Protein AF-A0A1I6TZQ0-F1 (afdb_monomer)

Sequence (196 aa):
MTVLNKDSQENQSTKRTTSQTVLLSIIAIFIILGGYIMLRLLDVDKADGRERALRELLTIQFSTAEEALIQALESPDSHIMINDNGNIDLTNDTPLNQYLDGHYRMLLTDSYYDEYIVRYLLSYPVFAYYNDIDLNISNITIEKQEAEGDYHFTVHVDDGDDQQGKVTGRAHVTGDGQISFLDIFEDDTLFLNGLY

Nearest PDB structures (foldseek):
  4j8t-assembly5_C-3  TM=7.078E-01  e=6.104E-01  Pseudomonas aeruginosa PAO1
  5ier-assembly4_D  TM=5.787E-01  e=1.985E-01  synthetic construct
  8vfq-assembly1_A  TM=5.265E-01  e=3.186E-01  synthetic construct
  6sn9-assembly1_E  TM=5.147E-01  e=3.389E+00  Escherichia coli
  7nri-assembly1_E  TM=5.783E-01  e=6.890E+00  Escherichia coli K-12

Solvent-accessible surface area (backbone atoms only — not comparable to full-atom values): 11247 Å² total; per-residue (Å²): 139,81,88,81,88,85,83,88,75,89,80,67,75,75,66,60,58,61,56,54,55,52,54,53,52,53,53,52,50,49,51,52,54,55,50,50,53,57,57,59,66,74,76,45,63,67,72,61,34,26,54,46,35,52,51,52,53,52,49,61,51,49,21,41,49,54,67,68,59,52,54,15,59,69,35,91,69,33,68,86,38,65,42,101,86,73,44,80,47,72,83,56,97,25,60,34,36,53,50,46,49,76,71,41,51,79,41,27,30,84,92,28,40,65,61,47,49,75,71,47,56,74,37,55,11,45,46,23,46,79,66,77,34,52,34,34,68,79,45,78,50,76,44,81,48,94,52,90,44,32,30,39,39,40,39,31,33,31,44,81,78,85,49,70,28,44,40,30,33,38,35,33,26,46,94,84,27,21,34,61,45,76,48,79,81,45,73,55,43,68,92,72,60,88,81,124

Mean predicted aligned error: 12.54 Å

Structure (mmCIF, N/CA/C/O backbone):
data_AF-A0A1I6TZQ0-F1
#
_entry.id   AF-A0A1I6TZQ0-F1
#
loop_
_atom_site.group_PDB
_atom_site.id
_atom_site.type_symbol
_atom_site.label_at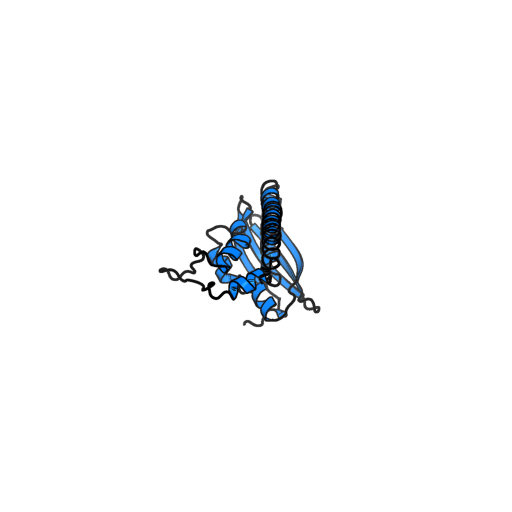om_id
_atom_site.label_alt_id
_atom_site.label_comp_id
_atom_site.label_asym_id
_atom_site.label_entity_id
_atom_site.label_seq_id
_atom_site.pdbx_PDB_ins_code
_atom_site.Cartn_x
_atom_site.Cartn_y
_atom_site.Cartn_z
_atom_site.occupancy
_atom_site.B_iso_or_equiv
_atom_site.auth_seq_id
_atom_site.auth_comp_id
_atom_site.auth_asym_id
_atom_site.auth_atom_id
_atom_site.pdbx_PDB_model_num
ATOM 1 N N . MET A 1 1 ? 13.454 -10.551 -75.493 1.00 44.25 1 MET A N 1
ATOM 2 C CA . MET A 1 1 ? 14.116 -10.010 -74.284 1.00 44.25 1 MET A CA 1
ATOM 3 C C . MET A 1 1 ? 13.529 -8.625 -74.088 1.00 44.25 1 MET A C 1
ATOM 5 O O . MET A 1 1 ? 13.620 -7.844 -75.017 1.00 44.25 1 MET A O 1
ATOM 9 N N . THR A 1 2 ? 12.736 -8.327 -73.062 1.00 40.09 2 THR A N 1
ATOM 10 C CA . THR A 1 2 ? 12.955 -8.570 -71.628 1.00 40.09 2 THR A CA 1
ATOM 11 C C . THR A 1 2 ? 11.592 -8.552 -70.921 1.00 40.09 2 THR A C 1
ATOM 13 O O . THR A 1 2 ? 10.787 -7.669 -71.200 1.00 40.09 2 THR A O 1
ATOM 16 N N . VAL A 1 3 ? 11.315 -9.514 -70.035 1.00 42.34 3 VAL A N 1
ATOM 17 C CA . VAL A 1 3 ? 10.129 -9.503 -69.158 1.00 42.34 3 VAL A CA 1
ATOM 18 C C . VAL A 1 3 ? 10.545 -8.844 -67.842 1.00 42.34 3 VAL A C 1
ATOM 20 O O . VAL A 1 3 ? 11.474 -9.324 -67.195 1.00 42.34 3 VAL A O 1
ATOM 23 N N . LEU A 1 4 ? 9.906 -7.726 -67.481 1.00 44.16 4 LEU A N 1
ATOM 24 C CA . LEU A 1 4 ? 10.118 -7.041 -66.204 1.00 44.16 4 LEU A CA 1
ATOM 25 C C . LEU A 1 4 ? 9.177 -7.626 -65.141 1.00 44.16 4 LEU A C 1
ATOM 27 O O . LEU A 1 4 ? 7.965 -7.693 -65.334 1.00 44.16 4 LEU A O 1
ATOM 31 N N . ASN A 1 5 ? 9.785 -8.040 -64.034 1.00 48.03 5 ASN A N 1
ATOM 32 C CA . ASN A 1 5 ? 9.191 -8.612 -62.831 1.00 48.03 5 ASN A CA 1
ATOM 33 C C . ASN A 1 5 ? 8.292 -7.587 -62.102 1.00 48.03 5 ASN A C 1
ATOM 35 O O . ASN A 1 5 ? 8.755 -6.486 -61.800 1.00 48.03 5 ASN A O 1
ATOM 39 N N . LYS A 1 6 ? 7.025 -7.939 -61.827 1.00 48.41 6 LYS A N 1
ATOM 40 C CA . LYS A 1 6 ? 5.999 -7.053 -61.238 1.00 48.41 6 LYS A CA 1
ATOM 41 C C . LYS A 1 6 ? 5.402 -7.587 -59.925 1.00 48.41 6 LYS A C 1
ATOM 43 O O . LYS A 1 6 ? 4.324 -7.151 -59.552 1.00 48.41 6 LYS A O 1
ATOM 48 N N . ASP A 1 7 ? 6.103 -8.457 -59.197 1.00 49.94 7 ASP A N 1
ATOM 49 C CA . ASP A 1 7 ? 5.513 -9.124 -58.017 1.00 49.94 7 ASP A CA 1
ATOM 50 C C . ASP A 1 7 ? 6.102 -8.696 -56.660 1.00 49.94 7 ASP A C 1
ATOM 52 O O . ASP A 1 7 ? 5.864 -9.339 -55.644 1.00 49.94 7 ASP A O 1
ATOM 56 N N . SER A 1 8 ? 6.850 -7.588 -56.584 1.00 49.16 8 SER A N 1
ATOM 57 C CA . SER A 1 8 ? 7.568 -7.218 -55.346 1.00 49.16 8 SER A CA 1
ATOM 58 C C . SER A 1 8 ? 7.106 -5.921 -54.662 1.00 49.16 8 SER A C 1
ATOM 60 O O . SER A 1 8 ? 7.890 -5.309 -53.937 1.00 49.16 8 SER A O 1
ATOM 62 N N . GLN A 1 9 ? 5.861 -5.476 -54.873 1.00 47.38 9 GLN A N 1
ATOM 63 C CA . GLN A 1 9 ? 5.323 -4.249 -54.246 1.00 47.38 9 GLN A CA 1
ATOM 64 C C . GLN A 1 9 ? 4.004 -4.450 -53.467 1.00 47.38 9 GLN A C 1
ATOM 66 O O . GLN A 1 9 ? 3.578 -3.541 -52.761 1.00 47.38 9 GLN A O 1
ATOM 71 N N . GLU A 1 10 ? 3.380 -5.632 -53.499 1.00 43.03 10 GLU A N 1
ATOM 72 C CA . GLU A 1 10 ? 2.031 -5.847 -52.936 1.00 43.03 10 GLU A CA 1
ATOM 73 C C . GLU A 1 10 ? 2.015 -6.518 -51.546 1.00 43.03 10 GLU A C 1
ATOM 75 O O . GLU A 1 10 ? 1.055 -7.184 -51.182 1.00 43.03 10 GLU A O 1
ATOM 80 N N . ASN A 1 11 ? 3.076 -6.380 -50.738 1.00 46.56 11 ASN A N 1
ATOM 81 C CA . ASN A 1 11 ? 3.118 -7.026 -49.409 1.00 46.56 11 ASN A CA 1
ATOM 82 C C . ASN A 1 11 ? 3.613 -6.130 -48.255 1.00 46.56 11 ASN A C 1
ATOM 84 O O . ASN A 1 11 ? 3.859 -6.608 -47.151 1.00 46.56 11 ASN A O 1
ATOM 88 N N . GLN A 1 12 ? 3.758 -4.816 -48.480 1.00 43.81 12 GLN A N 1
ATOM 89 C CA . GLN A 1 12 ? 4.167 -3.864 -47.429 1.00 43.81 12 GLN A CA 1
ATOM 90 C C . GLN A 1 12 ? 3.050 -2.924 -46.942 1.00 43.81 12 GLN A C 1
ATOM 92 O O . GLN A 1 12 ? 3.184 -2.348 -45.863 1.00 43.81 12 GLN A O 1
ATOM 97 N N . SER A 1 13 ? 1.927 -2.792 -47.660 1.00 47.91 13 SER A N 1
ATOM 98 C CA . SER A 1 13 ? 0.846 -1.864 -47.267 1.00 47.91 13 SER A CA 1
ATOM 99 C C . SER A 1 13 ? -0.089 -2.419 -46.188 1.00 47.91 13 SER A C 1
ATOM 101 O O . SER A 1 13 ? -0.727 -1.646 -45.478 1.00 47.91 13 SER A O 1
ATOM 103 N N . THR A 1 14 ? -0.176 -3.739 -46.031 1.00 43.72 14 THR A N 1
ATOM 104 C CA . THR A 1 14 ? -1.204 -4.376 -45.188 1.00 43.72 14 THR A CA 1
ATOM 105 C C . THR A 1 14 ? -0.774 -4.554 -43.729 1.00 43.72 14 THR A C 1
ATOM 107 O O . THR A 1 14 ? -1.604 -4.835 -42.875 1.00 43.72 14 THR A O 1
ATOM 110 N N . LYS A 1 15 ? 0.517 -4.372 -43.409 1.00 44.50 15 LYS A N 1
ATOM 111 C CA . LYS A 1 15 ? 1.039 -4.501 -42.033 1.00 44.50 15 LYS A CA 1
ATOM 112 C C . LYS A 1 15 ? 0.927 -3.223 -41.192 1.00 44.50 15 LYS A C 1
ATOM 114 O O . LYS A 1 15 ? 0.938 -3.313 -39.969 1.00 44.50 15 LYS A O 1
ATOM 119 N N . ARG A 1 16 ? 0.839 -2.038 -41.812 1.00 44.62 16 ARG A N 1
ATOM 120 C CA . ARG A 1 16 ? 0.855 -0.748 -41.088 1.00 44.62 16 ARG A CA 1
ATOM 121 C C . ARG A 1 16 ? -0.508 -0.327 -40.536 1.00 44.62 16 ARG A C 1
ATOM 123 O O . ARG A 1 16 ? -0.555 0.300 -39.485 1.00 44.62 16 ARG A O 1
ATOM 130 N N . THR A 1 17 ? -1.601 -0.687 -41.201 1.00 48.81 17 THR A N 1
ATOM 131 C CA . THR A 1 17 ? -2.957 -0.269 -40.812 1.00 48.81 17 THR A CA 1
ATOM 132 C C . THR A 1 17 ? -3.484 -1.038 -39.604 1.00 48.81 17 THR A C 1
ATOM 134 O O . THR A 1 17 ? -4.044 -0.431 -38.698 1.00 48.81 17 THR A O 1
ATOM 137 N N . THR A 1 18 ? -3.229 -2.346 -39.528 1.00 46.22 18 THR A N 1
ATOM 138 C CA . THR A 1 18 ? -3.706 -3.202 -38.429 1.00 46.22 18 THR A CA 1
ATOM 139 C C . THR A 1 18 ? -3.020 -2.885 -37.097 1.00 46.22 18 THR A C 1
ATOM 141 O O . THR A 1 18 ? -3.647 -2.949 -36.045 1.00 46.22 18 THR A O 1
ATOM 144 N N . SER A 1 19 ? -1.743 -2.486 -37.130 1.00 52.84 19 SER A N 1
ATOM 145 C CA . SER A 1 19 ? -0.984 -2.108 -35.929 1.00 52.84 19 SER A CA 1
ATOM 146 C C . SER A 1 19 ? -1.466 -0.785 -35.320 1.00 52.84 19 SER A C 1
ATOM 148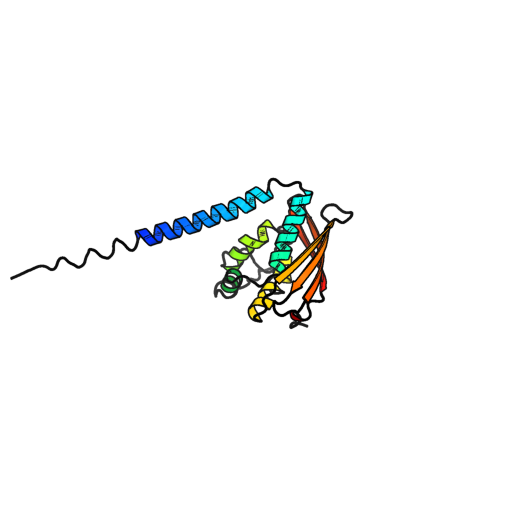 O O . SER A 1 19 ? -1.551 -0.676 -34.099 1.00 52.84 19 SER A O 1
ATOM 150 N N . GLN A 1 20 ? -1.846 0.195 -36.148 1.00 50.31 20 GLN A N 1
ATOM 151 C CA . GLN A 1 20 ? -2.349 1.486 -35.665 1.00 50.31 20 GLN A CA 1
ATOM 152 C C . GLN A 1 20 ? -3.759 1.385 -35.075 1.00 50.31 20 GLN A C 1
ATOM 154 O O . GLN A 1 20 ? -4.045 2.030 -34.068 1.00 50.31 20 GLN A O 1
ATOM 159 N N . THR A 1 21 ? -4.629 0.549 -35.649 1.00 52.59 21 THR A N 1
ATOM 160 C CA . THR A 1 21 ? -5.973 0.325 -35.098 1.00 52.59 21 THR A CA 1
ATOM 161 C C . THR A 1 21 ? -5.940 -0.399 -33.754 1.00 52.59 21 THR A C 1
ATOM 163 O O . THR A 1 21 ? -6.729 -0.051 -32.884 1.00 52.59 21 THR A O 1
ATOM 166 N N . VAL A 1 22 ? -5.005 -1.339 -33.551 1.00 56.66 22 VAL A N 1
ATOM 167 C CA . VAL A 1 22 ? -4.847 -2.053 -32.268 1.00 56.66 22 VAL A CA 1
ATOM 168 C C . VAL A 1 22 ? -4.323 -1.120 -31.167 1.00 56.66 22 VAL A C 1
ATOM 170 O O . VAL A 1 22 ? -4.853 -1.132 -30.056 1.00 56.66 22 VAL A O 1
ATOM 173 N N . LEU A 1 23 ? -3.353 -0.250 -31.478 1.00 52.62 23 LEU A N 1
ATOM 174 C CA . LEU A 1 23 ? -2.815 0.723 -30.517 1.00 52.62 23 LEU A CA 1
ATOM 175 C C . LEU A 1 23 ? -3.884 1.732 -30.051 1.00 52.62 23 LEU A C 1
ATOM 177 O O . LEU A 1 23 ? -3.996 2.011 -28.860 1.00 52.62 23 LEU A O 1
ATOM 181 N N . LEU A 1 24 ? -4.718 2.229 -30.973 1.00 54.53 24 LEU A N 1
ATOM 182 C CA . LEU A 1 24 ? -5.810 3.155 -30.647 1.00 54.53 24 LEU A CA 1
ATOM 183 C C . LEU A 1 24 ? -6.905 2.501 -29.793 1.00 54.53 24 LEU A C 1
ATOM 185 O O . LEU A 1 24 ? -7.449 3.151 -28.902 1.00 54.53 24 LEU A O 1
ATOM 189 N N . SER A 1 25 ? -7.209 1.218 -30.018 1.00 59.38 25 SER A N 1
ATOM 190 C CA . SER A 1 25 ? -8.171 0.491 -29.182 1.00 59.38 25 SER A CA 1
ATOM 191 C C . SER A 1 25 ? -7.669 0.251 -27.756 1.00 59.38 25 SER A C 1
ATOM 193 O O . SER A 1 25 ? -8.468 0.334 -26.830 1.00 59.38 25 SER A O 1
ATOM 195 N N . ILE A 1 26 ? -6.366 0.024 -27.555 1.00 60.97 26 ILE A N 1
ATOM 196 C CA . ILE A 1 26 ? -5.786 -0.152 -26.213 1.00 60.97 26 ILE A CA 1
ATOM 197 C C . ILE A 1 26 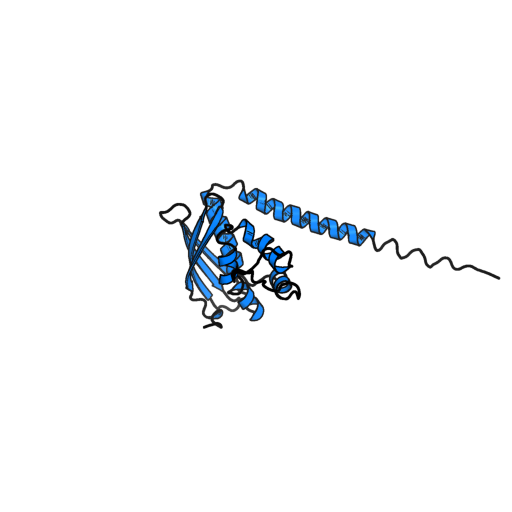? -5.887 1.158 -25.416 1.00 60.97 26 ILE A C 1
ATOM 199 O O . ILE A 1 26 ? -6.377 1.155 -24.291 1.00 60.97 26 ILE A O 1
ATOM 203 N N . ILE A 1 27 ? -5.538 2.297 -26.026 1.00 60.19 27 ILE A N 1
ATOM 204 C CA . ILE A 1 27 ? -5.646 3.622 -25.388 1.00 60.19 27 ILE A CA 1
ATOM 205 C C . ILE A 1 27 ? -7.106 3.951 -25.033 1.00 60.19 27 ILE A C 1
ATOM 207 O O . ILE A 1 27 ? -7.382 4.457 -23.948 1.00 60.19 27 ILE A O 1
ATOM 211 N N . ALA A 1 28 ? -8.061 3.626 -25.911 1.00 58.06 28 ALA A N 1
ATOM 212 C CA . ALA A 1 28 ? -9.482 3.838 -25.634 1.00 58.06 28 ALA A CA 1
ATOM 213 C C . ALA A 1 28 ? -9.985 2.996 -24.446 1.00 58.06 28 ALA A C 1
ATOM 215 O O . ALA A 1 28 ? -10.803 3.479 -23.667 1.00 58.06 28 ALA A O 1
ATOM 216 N N . ILE A 1 29 ? -9.474 1.773 -24.267 1.00 60.38 29 ILE A N 1
ATOM 217 C CA . ILE A 1 29 ? -9.805 0.920 -23.115 1.00 60.38 29 ILE A CA 1
ATOM 218 C C . ILE A 1 29 ? -9.247 1.520 -21.818 1.00 60.38 29 ILE A C 1
ATOM 220 O O . ILE A 1 29 ? -9.981 1.584 -20.834 1.00 60.38 29 ILE A O 1
ATOM 224 N N . PHE A 1 30 ? -8.016 2.044 -21.825 1.00 59.44 30 PHE A N 1
ATOM 225 C CA . PHE A 1 30 ? -7.435 2.729 -20.663 1.00 59.44 30 PHE A CA 1
ATOM 226 C C . PHE A 1 30 ? -8.184 4.015 -20.288 1.00 59.44 30 PHE A C 1
ATOM 228 O O . PHE A 1 30 ? -8.400 4.267 -19.107 1.00 59.44 30 PHE A O 1
ATOM 235 N N . ILE A 1 31 ? -8.655 4.798 -21.265 1.00 56.84 31 ILE A N 1
ATOM 236 C CA . ILE A 1 31 ? -9.465 6.001 -20.997 1.00 56.84 31 ILE A CA 1
ATOM 237 C C . ILE A 1 31 ? -10.836 5.626 -20.415 1.00 56.84 31 ILE A C 1
ATOM 239 O O . ILE A 1 31 ? -11.340 6.322 -19.536 1.00 56.84 31 ILE A O 1
ATOM 243 N N . ILE A 1 32 ? -11.442 4.525 -20.869 1.00 54.22 32 ILE A N 1
ATOM 244 C CA . ILE A 1 32 ? -12.732 4.062 -20.343 1.00 54.22 32 ILE A CA 1
ATOM 245 C C . ILE A 1 32 ? -12.569 3.474 -18.931 1.00 54.22 32 ILE A C 1
ATOM 247 O O . ILE A 1 32 ? -13.390 3.785 -18.072 1.00 54.22 32 ILE A O 1
ATOM 251 N N . LEU A 1 33 ? -11.515 2.694 -18.653 1.00 50.97 33 LEU A N 1
ATOM 252 C CA . LEU A 1 33 ? -11.241 2.164 -17.307 1.00 50.97 33 LEU A CA 1
ATOM 253 C C . LEU A 1 33 ? -10.822 3.270 -16.325 1.00 50.97 33 LEU A C 1
ATOM 255 O O . LEU A 1 33 ? -11.424 3.394 -15.261 1.00 50.97 33 LEU A O 1
ATOM 259 N N . GLY A 1 34 ? -9.859 4.117 -16.697 1.00 57.19 34 GLY A N 1
ATOM 260 C CA . GLY A 1 34 ? -9.397 5.227 -15.858 1.00 57.19 34 GLY A CA 1
ATOM 261 C C . GLY A 1 34 ? -10.477 6.290 -15.640 1.00 57.19 34 GLY A C 1
ATOM 262 O O . GLY A 1 34 ? -10.672 6.774 -14.527 1.00 57.19 34 GLY A O 1
ATOM 263 N N . GLY A 1 35 ? -11.266 6.594 -16.676 1.00 50.69 35 GLY A N 1
ATOM 264 C CA . GLY A 1 35 ? -12.405 7.507 -16.572 1.00 50.69 35 GLY A CA 1
ATOM 265 C C . GLY A 1 35 ? -13.537 6.963 -15.699 1.00 50.69 35 GLY A C 1
ATOM 266 O O . GLY A 1 35 ? -14.199 7.732 -15.002 1.00 50.69 35 GLY A O 1
ATOM 267 N N . TYR A 1 36 ? -13.745 5.643 -15.684 1.00 54.69 36 TYR A N 1
ATOM 268 C CA . TYR A 1 36 ? -14.730 5.000 -14.813 1.00 54.69 36 TYR A CA 1
ATOM 269 C C . TYR A 1 36 ? -14.349 5.086 -13.331 1.00 54.69 36 TYR A C 1
ATOM 271 O O . TYR A 1 36 ? -15.214 5.342 -12.490 1.00 54.69 36 TYR A O 1
ATOM 279 N N . ILE A 1 37 ? -13.061 4.925 -13.021 1.00 60.28 37 ILE A N 1
ATOM 280 C CA . ILE A 1 37 ? -12.521 5.087 -11.666 1.00 60.28 37 ILE A CA 1
ATOM 281 C C . ILE A 1 37 ? -12.688 6.545 -11.209 1.00 60.28 37 ILE A C 1
ATOM 283 O O . ILE A 1 37 ? -13.256 6.797 -10.146 1.00 60.28 37 ILE A O 1
ATOM 287 N N . MET A 1 38 ? -12.331 7.512 -12.062 1.00 55.12 38 MET A N 1
ATOM 288 C CA . MET A 1 38 ? -12.432 8.943 -11.747 1.00 55.12 38 MET A CA 1
ATOM 289 C C . MET A 1 38 ? -13.884 9.418 -11.537 1.00 55.12 38 MET A C 1
ATOM 291 O O . MET A 1 38 ? -14.157 10.196 -10.626 1.00 55.12 38 MET A O 1
ATOM 295 N N . LEU A 1 39 ? -14.844 8.914 -12.325 1.00 52.22 39 LEU A N 1
ATOM 296 C CA . LEU A 1 39 ? -16.272 9.232 -12.162 1.00 52.22 39 LEU A CA 1
ATOM 297 C C . LEU A 1 39 ? -16.895 8.597 -10.909 1.00 52.22 39 LEU A C 1
ATOM 299 O O . LEU A 1 39 ? -17.778 9.204 -10.308 1.00 52.22 39 LEU A O 1
ATOM 303 N N . ARG A 1 40 ? -16.440 7.412 -10.479 1.00 55.12 40 ARG A N 1
ATOM 304 C CA . ARG A 1 40 ? -16.907 6.791 -9.226 1.00 55.12 40 ARG A CA 1
ATOM 305 C C . ARG A 1 40 ? -16.308 7.427 -7.970 1.00 55.12 40 ARG A C 1
ATOM 307 O O . ARG A 1 40 ? -16.920 7.319 -6.913 1.00 55.12 40 ARG A O 1
ATOM 314 N N . LEU A 1 41 ? -15.149 8.075 -8.059 1.00 53.28 41 LEU A N 1
ATOM 315 C CA . LEU A 1 41 ? -14.555 8.827 -6.946 1.00 53.28 41 LEU A CA 1
ATOM 316 C C . LEU A 1 41 ? -15.310 10.132 -6.643 1.00 53.28 41 LEU A C 1
ATOM 318 O O . LEU A 1 41 ? -15.357 10.552 -5.491 1.00 53.28 41 LEU A O 1
ATOM 322 N N . LEU A 1 42 ? -15.938 10.747 -7.650 1.00 55.09 42 LEU A N 1
ATOM 323 C CA . LEU A 1 42 ? -16.570 12.066 -7.525 1.00 55.09 42 LEU A CA 1
ATOM 324 C C . LEU A 1 42 ? -17.998 12.059 -6.942 1.00 55.09 42 LEU A C 1
ATOM 326 O O . LEU A 1 42 ? -18.445 13.105 -6.477 1.00 55.09 42 LEU A O 1
ATOM 330 N N . ASP A 1 43 ? -18.714 10.929 -6.965 1.00 47.78 43 ASP A N 1
ATOM 331 C CA . ASP A 1 43 ? -20.173 10.885 -6.714 1.00 47.78 43 ASP A CA 1
ATOM 332 C C . ASP A 1 43 ? -20.583 10.048 -5.487 1.00 47.78 43 ASP A C 1
ATOM 334 O O . ASP A 1 43 ? -21.632 9.406 -5.462 1.00 47.78 43 ASP A O 1
ATOM 338 N N . VAL A 1 44 ? -19.733 9.987 -4.461 1.00 51.31 44 VAL A N 1
ATOM 339 C CA . VAL A 1 44 ? -19.967 9.137 -3.286 1.00 51.31 44 VAL A CA 1
ATOM 340 C C . VAL A 1 44 ? -20.063 9.980 -2.022 1.00 51.31 44 VAL A C 1
ATOM 342 O O . VAL A 1 44 ? -19.320 10.945 -1.845 1.00 51.31 44 VAL A O 1
ATOM 345 N N . ASP A 1 45 ? -20.997 9.605 -1.143 1.00 56.84 45 ASP A N 1
ATOM 346 C CA . ASP A 1 45 ? -21.119 10.153 0.207 1.00 56.84 45 ASP A CA 1
ATOM 347 C C . ASP A 1 45 ? -19.721 10.225 0.846 1.00 56.84 45 ASP A C 1
ATOM 349 O O . ASP A 1 45 ? -18.969 9.253 0.798 1.00 56.84 45 ASP A O 1
ATOM 353 N N . LYS A 1 46 ? -19.312 11.380 1.384 1.00 60.03 46 LYS A N 1
ATOM 354 C CA . LYS A 1 46 ? -17.899 11.630 1.753 1.00 60.03 46 LYS A CA 1
ATOM 355 C C . LYS A 1 46 ? -17.331 10.554 2.685 1.00 60.03 46 LYS A C 1
ATOM 357 O O . LYS A 1 46 ? -16.146 10.235 2.634 1.00 60.03 46 LYS A O 1
ATOM 362 N N . ALA A 1 47 ? -18.190 9.979 3.524 1.00 61.53 47 ALA A N 1
ATOM 363 C CA . ALA A 1 47 ? -17.876 8.853 4.394 1.00 61.53 47 ALA A CA 1
ATOM 364 C C . ALA A 1 47 ? -17.553 7.553 3.627 1.00 61.53 47 ALA A C 1
ATOM 366 O O . ALA A 1 47 ? -16.612 6.857 3.997 1.00 61.53 47 ALA A O 1
ATOM 367 N N . ASP A 1 48 ? -18.305 7.245 2.574 1.00 77.00 48 ASP A N 1
ATOM 368 C CA . ASP A 1 48 ? -18.134 6.051 1.740 1.00 77.00 48 ASP A CA 1
ATOM 369 C C . ASP A 1 48 ? -16.954 6.205 0.764 1.00 77.00 48 ASP A C 1
ATOM 371 O O . ASP A 1 48 ? -16.315 5.222 0.387 1.00 77.00 48 ASP A O 1
ATOM 375 N N . GLY A 1 49 ? -16.636 7.441 0.362 1.00 84.62 49 GLY A N 1
ATOM 376 C CA . GLY A 1 49 ? -15.492 7.747 -0.500 1.00 84.62 49 GLY A CA 1
ATOM 377 C C . GLY A 1 49 ? -14.158 7.532 0.216 1.00 84.62 49 GLY A C 1
ATOM 378 O O . GLY A 1 49 ? -13.259 6.894 -0.328 1.00 84.62 49 GLY A O 1
ATOM 379 N N . ARG A 1 50 ? -14.062 7.989 1.472 1.00 91.81 50 ARG A N 1
ATOM 380 C CA . ARG A 1 50 ? -12.858 7.836 2.303 1.00 91.81 50 ARG A CA 1
ATOM 381 C C . ARG A 1 50 ? -12.524 6.376 2.603 1.00 91.81 50 ARG A C 1
ATOM 383 O O . ARG A 1 50 ? -11.377 5.972 2.440 1.00 91.81 50 ARG A O 1
ATOM 390 N N . GLU A 1 51 ? -13.515 5.584 3.018 1.00 93.06 51 GLU A N 1
ATOM 391 C CA . GLU A 1 51 ? -13.297 4.154 3.273 1.00 93.06 51 GLU A CA 1
ATOM 392 C C . GLU A 1 51 ? -12.851 3.431 1.997 1.00 93.06 51 GLU A C 1
ATOM 394 O O . GLU A 1 51 ? -11.953 2.591 2.047 1.00 93.06 51 GLU A O 1
ATOM 399 N N . ARG A 1 52 ? -13.437 3.776 0.842 1.00 92.12 52 ARG A N 1
ATOM 400 C CA . ARG A 1 52 ? -13.052 3.178 -0.439 1.00 92.12 52 ARG A CA 1
ATOM 401 C C . ARG A 1 52 ? -11.605 3.484 -0.807 1.00 92.12 52 ARG A C 1
ATOM 403 O O . ARG A 1 52 ? -10.900 2.552 -1.171 1.00 92.12 52 ARG A O 1
ATOM 410 N N . ALA A 1 53 ? -11.171 4.737 -0.686 1.00 92.94 53 ALA A N 1
ATOM 411 C CA . ALA A 1 53 ? -9.793 5.118 -0.988 1.00 92.94 53 ALA A CA 1
ATOM 412 C C . ALA A 1 53 ? -8.792 4.369 -0.097 1.00 92.94 53 ALA A C 1
ATOM 414 O O . ALA A 1 53 ? -7.809 3.819 -0.590 1.00 92.94 53 ALA A O 1
ATOM 415 N N . LEU A 1 54 ? -9.078 4.270 1.208 1.00 96.38 54 LEU A N 1
ATOM 416 C CA . LEU A 1 54 ? -8.248 3.485 2.121 1.00 96.38 54 LEU A CA 1
ATOM 417 C C . LEU A 1 54 ? -8.240 2.000 1.736 1.00 96.38 54 LEU A C 1
ATOM 419 O O . LEU A 1 54 ? -7.180 1.386 1.694 1.00 96.38 54 LEU A O 1
ATOM 423 N N . ARG A 1 55 ? -9.403 1.422 1.419 1.00 96.56 55 ARG A N 1
ATOM 424 C CA . ARG A 1 55 ? -9.509 0.024 0.983 1.00 96.56 55 ARG A CA 1
ATOM 425 C C . ARG A 1 55 ? -8.707 -0.240 -0.291 1.00 96.56 55 ARG A C 1
ATOM 427 O O . ARG A 1 55 ? -8.075 -1.285 -0.383 1.00 96.56 55 ARG A O 1
ATOM 434 N N . GLU A 1 56 ? -8.723 0.684 -1.244 1.00 95.06 56 GLU A N 1
ATOM 435 C CA . GLU A 1 56 ? -7.955 0.595 -2.488 1.00 95.06 56 GLU A CA 1
ATOM 436 C C . GLU A 1 56 ? -6.448 0.610 -2.213 1.00 95.06 56 GLU A C 1
ATOM 438 O O . GLU A 1 56 ? -5.745 -0.305 -2.636 1.00 95.06 56 GLU A O 1
ATOM 443 N N . LEU A 1 57 ? -5.971 1.556 -1.397 1.00 95.19 57 LEU A N 1
ATOM 444 C CA . LEU A 1 57 ? -4.563 1.620 -1.001 1.00 95.19 57 LEU A CA 1
ATOM 445 C C . LEU A 1 57 ? -4.109 0.350 -0.262 1.00 95.19 57 LEU A C 1
ATOM 447 O O . LEU A 1 57 ? -3.054 -0.197 -0.568 1.00 95.19 57 LEU A O 1
ATOM 451 N N . LEU A 1 58 ? -4.912 -0.141 0.689 1.00 96.44 58 LEU A N 1
ATOM 452 C CA . LEU A 1 58 ? -4.634 -1.393 1.402 1.00 96.44 58 LEU A CA 1
ATOM 453 C C . LEU A 1 58 ? -4.638 -2.593 0.447 1.00 96.44 58 LEU A C 1
ATOM 455 O O . LEU A 1 58 ? -3.835 -3.503 0.614 1.00 96.44 58 LEU A O 1
ATOM 459 N N . THR A 1 59 ? -5.500 -2.585 -0.572 1.00 95.25 59 THR A N 1
ATOM 460 C CA . THR A 1 59 ? -5.532 -3.655 -1.576 1.00 95.25 59 THR A CA 1
ATOM 461 C C . THR A 1 59 ? -4.230 -3.707 -2.361 1.00 95.25 59 THR A C 1
ATOM 463 O O . THR A 1 59 ? -3.634 -4.771 -2.487 1.00 95.25 59 THR A O 1
ATOM 466 N N . ILE A 1 60 ? -3.751 -2.552 -2.819 1.00 92.69 60 ILE A N 1
ATOM 467 C CA . ILE A 1 60 ? -2.472 -2.440 -3.525 1.00 92.69 60 ILE A CA 1
ATOM 468 C C . ILE A 1 60 ? -1.308 -2.852 -2.609 1.00 92.69 60 ILE A C 1
ATOM 470 O O . ILE A 1 60 ? -0.413 -3.574 -3.034 1.00 92.69 60 ILE A O 1
ATOM 474 N N . GLN A 1 61 ? -1.316 -2.407 -1.349 1.00 93.00 61 GLN A N 1
ATOM 475 C CA . GLN A 1 61 ? -0.214 -2.634 -0.413 1.00 93.00 61 GLN A CA 1
ATOM 476 C C . GLN A 1 61 ? -0.066 -4.092 0.028 1.00 93.00 61 GLN A C 1
ATOM 478 O O . GLN A 1 61 ? 1.041 -4.504 0.354 1.00 93.00 61 GLN A O 1
ATOM 483 N N . PHE A 1 62 ? -1.160 -4.850 0.085 1.00 93.50 62 PHE A N 1
ATOM 484 C CA . PHE A 1 62 ? -1.188 -6.210 0.631 1.00 93.50 62 PHE A CA 1
ATOM 485 C C . PHE A 1 62 ? -1.551 -7.266 -0.419 1.00 93.50 62 PHE A C 1
ATOM 487 O O . PHE A 1 62 ? -2.105 -8.304 -0.073 1.00 93.50 62 PHE A O 1
ATOM 494 N N . SER A 1 63 ? -1.231 -7.001 -1.687 1.00 92.50 63 SER A N 1
ATOM 495 C CA . SER A 1 63 ? -1.302 -7.974 -2.783 1.00 92.50 63 SER A CA 1
ATOM 496 C C . SER A 1 63 ? 0.068 -8.120 -3.440 1.00 92.50 63 SER A C 1
ATOM 498 O O . SER A 1 63 ? 0.882 -7.197 -3.367 1.00 92.50 63 SER A O 1
ATOM 500 N N . THR A 1 64 ? 0.334 -9.245 -4.104 1.00 93.56 64 THR A N 1
ATOM 501 C CA . THR A 1 64 ? 1.560 -9.411 -4.902 1.00 93.56 64 THR A CA 1
ATOM 502 C C . THR A 1 64 ? 1.665 -8.334 -5.983 1.00 93.56 64 THR A C 1
ATOM 504 O O . THR A 1 64 ? 0.674 -7.978 -6.624 1.00 93.56 64 THR A O 1
ATOM 507 N N . ALA A 1 65 ? 2.875 -7.800 -6.184 1.00 94.00 65 ALA A N 1
ATOM 508 C CA . ALA A 1 65 ? 3.121 -6.779 -7.195 1.00 94.00 65 ALA A CA 1
ATOM 509 C C . ALA A 1 65 ? 2.742 -7.274 -8.597 1.00 94.00 65 ALA A C 1
ATOM 511 O O . ALA A 1 65 ? 3.134 -8.360 -9.025 1.00 94.00 65 ALA A O 1
ATOM 512 N N . GLU A 1 66 ? 2.026 -6.433 -9.338 1.00 94.06 66 GLU A N 1
ATOM 513 C CA . GLU A 1 66 ? 1.740 -6.686 -10.744 1.00 94.06 66 GLU A CA 1
ATOM 514 C C . GLU A 1 66 ? 3.020 -6.605 -11.588 1.00 94.06 66 GLU A C 1
ATOM 516 O O . GLU A 1 66 ? 3.931 -5.820 -11.301 1.00 94.06 66 GLU A O 1
ATOM 521 N N . GLU A 1 67 ? 3.062 -7.347 -12.700 1.00 93.75 67 GLU A N 1
ATOM 522 C CA . GLU A 1 67 ? 4.209 -7.351 -13.620 1.00 93.75 67 GLU A CA 1
ATOM 523 C C . GLU A 1 67 ? 4.600 -5.942 -14.090 1.00 93.75 67 GLU A C 1
ATOM 525 O O . GLU A 1 67 ? 5.777 -5.671 -14.312 1.00 93.75 67 GLU A O 1
ATOM 530 N N . ALA A 1 68 ? 3.633 -5.030 -14.230 1.00 94.00 68 ALA A N 1
ATOM 531 C CA . ALA A 1 68 ? 3.889 -3.655 -14.645 1.00 94.00 68 ALA A CA 1
ATOM 532 C C . ALA A 1 68 ? 4.750 -2.881 -13.631 1.00 94.00 68 ALA A C 1
ATOM 534 O O . ALA A 1 68 ? 5.653 -2.154 -14.048 1.00 94.00 68 ALA A O 1
ATOM 535 N N . LEU A 1 69 ? 4.530 -3.070 -12.321 1.00 93.12 69 LEU A N 1
ATOM 536 C CA . LEU A 1 69 ? 5.377 -2.475 -11.283 1.00 93.12 69 LEU A CA 1
ATOM 537 C C . LEU A 1 69 ? 6.792 -3.050 -11.347 1.00 93.12 69 LEU A C 1
ATOM 539 O O . LEU A 1 69 ? 7.763 -2.301 -11.287 1.00 93.12 69 LEU A O 1
ATOM 543 N N . ILE A 1 70 ? 6.915 -4.369 -11.502 1.00 94.94 70 ILE A N 1
ATOM 544 C CA . ILE A 1 70 ? 8.219 -5.040 -11.557 1.00 94.94 70 ILE A CA 1
ATOM 545 C C . ILE A 1 70 ? 9.009 -4.610 -12.792 1.00 94.94 70 ILE A C 1
ATOM 547 O O . ILE A 1 70 ? 10.166 -4.224 -12.674 1.00 94.94 70 ILE A O 1
ATOM 551 N N . GLN A 1 71 ? 8.379 -4.582 -13.967 1.00 94.12 71 GLN A N 1
ATOM 552 C CA . GLN A 1 71 ? 9.012 -4.091 -15.194 1.00 94.12 71 GLN A CA 1
ATOM 553 C C . GLN A 1 71 ? 9.442 -2.628 -15.066 1.00 94.12 71 GLN A C 1
ATOM 555 O O . GLN A 1 71 ? 10.493 -2.245 -15.583 1.00 94.12 71 GLN A O 1
ATOM 560 N N . ALA A 1 72 ? 8.643 -1.810 -14.378 1.00 91.94 72 ALA A N 1
ATOM 561 C CA . ALA A 1 72 ? 9.000 -0.433 -14.100 1.00 91.94 72 ALA A CA 1
ATOM 562 C C . ALA A 1 72 ? 10.200 -0.352 -13.141 1.00 91.94 72 ALA A C 1
ATOM 564 O O . ALA A 1 72 ? 11.135 0.377 -13.432 1.00 91.94 72 ALA A O 1
ATOM 565 N N . LEU A 1 73 ? 10.236 -1.138 -12.061 1.00 89.69 73 LEU A N 1
ATOM 566 C CA . LEU A 1 73 ? 11.365 -1.200 -11.121 1.00 89.69 73 LEU A CA 1
ATOM 567 C C . LEU A 1 73 ? 12.667 -1.693 -11.772 1.00 89.69 73 LEU A C 1
ATOM 569 O O . LEU A 1 73 ? 13.736 -1.149 -11.504 1.00 89.69 73 LEU A O 1
ATOM 573 N N . GLU A 1 74 ? 12.583 -2.713 -12.623 1.00 89.62 74 GLU A N 1
ATOM 574 C CA . GLU A 1 74 ? 13.730 -3.339 -13.293 1.00 89.62 74 GLU A CA 1
ATOM 575 C C . GLU A 1 74 ? 14.200 -2.577 -14.536 1.00 89.62 74 GLU A C 1
ATOM 577 O O . GLU A 1 74 ? 15.234 -2.913 -15.125 1.00 89.62 74 GLU A O 1
ATOM 582 N N . SER A 1 75 ? 13.458 -1.546 -14.948 1.00 90.75 75 SER A N 1
ATOM 583 C CA . SER A 1 75 ? 13.850 -0.711 -16.071 1.00 90.75 75 SER A CA 1
ATOM 584 C C . SER A 1 75 ? 15.226 -0.089 -15.810 1.00 90.75 75 SER A C 1
ATOM 586 O O . SER A 1 75 ? 15.451 0.500 -14.747 1.00 90.75 75 SER A O 1
ATOM 588 N N . PRO A 1 76 ? 16.150 -0.129 -16.789 1.00 85.31 76 PRO A N 1
ATOM 589 C CA . PRO A 1 76 ? 17.442 0.534 -16.653 1.00 85.31 76 PRO A CA 1
ATOM 590 C C . PRO A 1 76 ? 17.304 2.048 -16.443 1.00 85.31 76 PRO A C 1
ATOM 592 O O . PRO A 1 76 ? 18.228 2.665 -15.932 1.00 85.31 76 PRO A O 1
ATOM 595 N N . ASP A 1 77 ? 16.156 2.637 -16.792 1.00 85.69 77 ASP A N 1
ATOM 596 C CA . ASP A 1 77 ? 15.877 4.066 -16.631 1.00 85.69 77 ASP A CA 1
ATOM 597 C C . ASP A 1 77 ? 15.214 4.408 -15.280 1.00 85.69 77 ASP A C 1
ATOM 599 O O . ASP A 1 77 ? 14.932 5.574 -15.008 1.00 85.69 77 ASP A O 1
ATOM 603 N N . SER A 1 78 ? 14.965 3.421 -14.410 1.00 78.94 78 SER A N 1
ATOM 604 C CA . SER A 1 78 ? 14.241 3.589 -13.137 1.00 78.94 78 SER A CA 1
ATOM 605 C C . SER A 1 78 ? 15.135 3.783 -11.922 1.00 78.94 78 SER A C 1
ATOM 607 O O . SER A 1 78 ? 14.807 3.417 -10.794 1.00 78.94 78 SER A O 1
ATOM 609 N N . HIS A 1 79 ? 16.269 4.441 -12.142 1.00 69.56 79 HIS A N 1
ATOM 610 C CA . HIS A 1 79 ? 17.135 4.884 -11.065 1.00 69.56 79 HIS A CA 1
ATOM 611 C C . HIS A 1 79 ? 16.373 5.806 -10.105 1.00 69.56 79 HIS A C 1
ATOM 613 O O . HIS A 1 79 ? 15.949 6.897 -10.486 1.00 69.56 79 HIS A O 1
ATOM 619 N N . ILE A 1 80 ? 16.251 5.379 -8.844 1.00 69.44 80 ILE A N 1
ATOM 620 C CA . ILE A 1 80 ? 15.815 6.238 -7.741 1.00 69.44 80 ILE A CA 1
ATOM 621 C C . ILE A 1 80 ? 16.813 7.396 -7.657 1.00 69.44 80 ILE A C 1
ATOM 623 O O . ILE A 1 80 ? 17.965 7.213 -7.254 1.00 69.44 80 ILE A O 1
ATOM 627 N N . MET A 1 81 ? 16.390 8.580 -8.091 1.00 69.00 81 MET A N 1
ATOM 628 C CA . MET A 1 81 ? 17.213 9.780 -8.013 1.00 69.00 81 MET A CA 1
ATOM 629 C C . MET A 1 81 ? 17.115 10.368 -6.611 1.00 69.00 81 MET A C 1
ATOM 631 O O . MET A 1 81 ? 16.069 10.295 -5.977 1.00 69.00 81 MET A O 1
ATOM 635 N N . ILE A 1 82 ? 18.211 10.931 -6.113 1.00 69.25 82 ILE A N 1
ATOM 636 C CA . ILE A 1 82 ? 18.237 11.660 -4.845 1.00 69.25 82 ILE A CA 1
ATOM 637 C C . ILE A 1 82 ? 18.510 13.121 -5.190 1.00 69.25 82 ILE A C 1
ATOM 639 O O . ILE A 1 82 ? 19.497 13.416 -5.866 1.00 69.25 82 ILE A O 1
ATOM 643 N N . ASN A 1 83 ? 17.634 14.024 -4.761 1.00 71.12 83 ASN A N 1
ATOM 644 C CA . A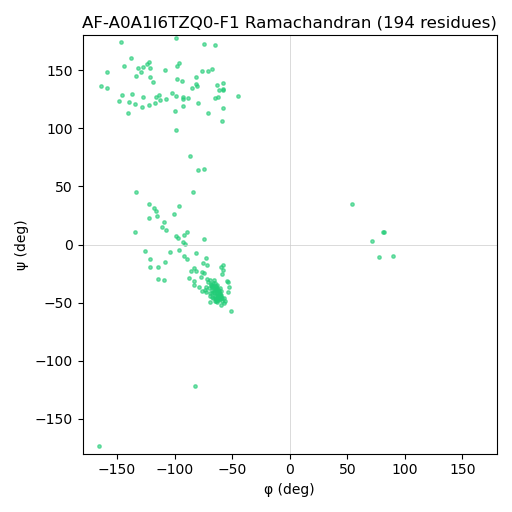SN A 1 83 ? 17.813 15.455 -4.976 1.00 71.12 83 ASN A CA 1
ATOM 645 C C . ASN A 1 83 ? 18.891 16.045 -4.051 1.00 71.12 83 ASN A C 1
ATOM 647 O O . ASN A 1 83 ? 19.376 15.400 -3.121 1.00 71.12 83 ASN A O 1
ATOM 651 N N . ASP A 1 84 ? 19.230 17.316 -4.273 1.00 76.56 84 ASP A N 1
ATOM 652 C CA . ASP A 1 84 ? 20.271 18.036 -3.523 1.00 76.56 84 ASP A CA 1
ATOM 653 C C . ASP A 1 84 ? 20.025 18.096 -2.002 1.00 76.56 84 ASP A C 1
ATOM 655 O O . ASP A 1 84 ? 20.953 18.341 -1.230 1.00 76.56 84 ASP A O 1
ATOM 659 N N . ASN A 1 85 ? 18.790 17.844 -1.558 1.00 73.81 85 ASN A N 1
ATOM 660 C CA . ASN A 1 85 ? 18.408 17.826 -0.147 1.00 73.81 85 ASN A CA 1
ATOM 661 C C . ASN A 1 85 ? 18.496 16.426 0.484 1.00 73.81 85 ASN A C 1
ATOM 663 O O . ASN A 1 85 ? 18.169 16.274 1.660 1.00 73.81 85 ASN A O 1
ATOM 667 N N . GLY A 1 86 ? 18.932 15.411 -0.268 1.00 65.50 86 GLY A N 1
ATOM 668 C CA . GLY A 1 86 ? 19.032 14.031 0.207 1.00 65.50 86 GLY A CA 1
ATOM 669 C C . GLY A 1 86 ? 17.715 13.250 0.176 1.00 65.50 86 GLY A C 1
ATOM 670 O O . GLY A 1 86 ? 17.663 12.154 0.727 1.00 65.50 86 GLY A O 1
ATOM 671 N N . ASN A 1 87 ? 16.670 13.782 -0.466 1.00 71.44 87 ASN A N 1
ATOM 672 C CA . ASN A 1 87 ? 15.371 13.117 -0.592 1.00 71.44 87 ASN A CA 1
ATOM 673 C C . ASN A 1 87 ? 15.250 12.407 -1.942 1.00 71.44 87 ASN A C 1
ATOM 675 O O . ASN A 1 87 ? 15.855 12.844 -2.921 1.00 71.44 87 ASN A O 1
ATOM 679 N N . ILE A 1 88 ? 14.430 11.356 -2.009 1.00 71.88 88 ILE A N 1
ATOM 680 C CA . ILE A 1 88 ? 14.097 10.715 -3.284 1.00 71.88 88 ILE A CA 1
ATOM 681 C C . ILE A 1 88 ? 13.395 11.730 -4.197 1.00 71.88 88 ILE A C 1
ATOM 683 O O . ILE A 1 88 ? 12.488 12.440 -3.772 1.00 71.88 88 ILE A O 1
ATOM 687 N N . ASP A 1 89 ? 13.835 11.805 -5.448 1.00 76.00 89 ASP A N 1
ATOM 688 C CA . ASP A 1 89 ? 13.238 12.601 -6.508 1.00 76.00 89 ASP A CA 1
ATOM 689 C C . ASP A 1 89 ? 12.353 11.719 -7.397 1.00 76.00 89 ASP A C 1
ATOM 691 O O . ASP A 1 89 ? 12.821 11.034 -8.313 1.00 76.00 89 ASP A O 1
ATOM 695 N N . LEU A 1 90 ? 11.051 11.766 -7.117 1.00 74.56 90 LEU A N 1
ATOM 696 C CA . LEU A 1 90 ? 10.007 11.082 -7.879 1.00 74.56 90 LEU A CA 1
ATOM 697 C C . LEU A 1 90 ? 9.454 11.939 -9.036 1.00 74.56 90 LEU A C 1
ATOM 699 O O . LEU A 1 90 ? 8.443 11.581 -9.627 1.00 74.56 90 LEU A O 1
ATOM 703 N N . THR A 1 91 ? 10.083 13.074 -9.378 1.00 70.75 91 THR A N 1
ATOM 704 C CA . THR A 1 91 ? 9.536 14.030 -10.367 1.00 70.75 91 THR A CA 1
ATOM 705 C C . THR A 1 91 ? 9.999 13.798 -11.806 1.00 70.75 91 THR A C 1
ATOM 707 O O . THR A 1 91 ? 9.469 14.408 -12.736 1.00 70.75 91 THR A O 1
ATOM 710 N N . ASN A 1 92 ? 10.979 12.916 -12.014 1.00 75.12 92 ASN A N 1
ATOM 711 C CA . ASN A 1 92 ? 11.492 12.598 -13.346 1.00 75.12 92 ASN A CA 1
ATOM 712 C C . ASN A 1 92 ? 10.535 11.685 -14.123 1.00 75.12 92 ASN A C 1
ATOM 714 O O . ASN A 1 92 ? 9.883 10.827 -13.539 1.00 75.12 92 ASN A O 1
ATOM 718 N N . ASP A 1 93 ? 10.501 11.811 -15.448 1.00 83.12 93 ASP A N 1
ATOM 719 C CA . ASP A 1 93 ? 9.640 10.997 -16.317 1.00 83.12 93 ASP A CA 1
ATOM 720 C C . ASP A 1 93 ? 10.245 9.601 -16.572 1.00 83.12 93 ASP A C 1
ATOM 722 O O . ASP A 1 93 ? 10.660 9.268 -17.681 1.00 83.12 93 ASP A O 1
ATOM 726 N N . THR A 1 94 ? 10.385 8.804 -15.508 1.00 88.94 94 THR A N 1
ATOM 727 C CA . THR A 1 94 ? 10.863 7.412 -15.570 1.00 88.94 94 THR A CA 1
ATOM 728 C C . THR A 1 94 ? 9.681 6.437 -15.602 1.00 88.94 94 THR A C 1
ATOM 730 O O . THR A 1 94 ? 8.610 6.774 -15.089 1.00 88.94 94 THR A O 1
ATOM 733 N N . PRO A 1 95 ? 9.846 5.207 -16.129 1.00 90.81 95 PRO A N 1
ATOM 734 C CA . PRO A 1 95 ? 8.783 4.197 -16.101 1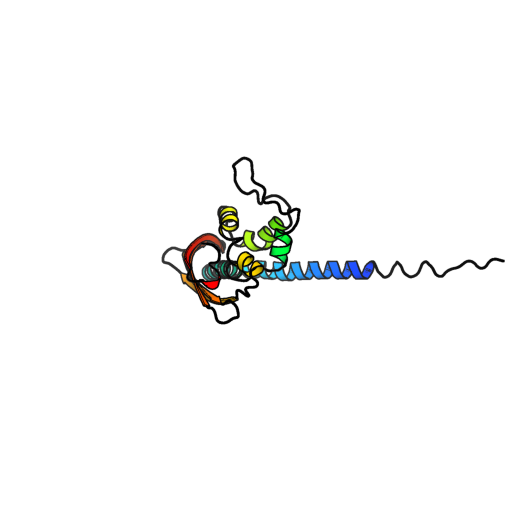.00 90.81 95 PRO A CA 1
ATOM 735 C C . PRO A 1 95 ? 8.225 3.939 -14.695 1.00 90.81 95 PRO A C 1
ATOM 737 O O . PRO A 1 95 ? 7.011 3.854 -14.516 1.00 90.81 95 PRO A O 1
ATOM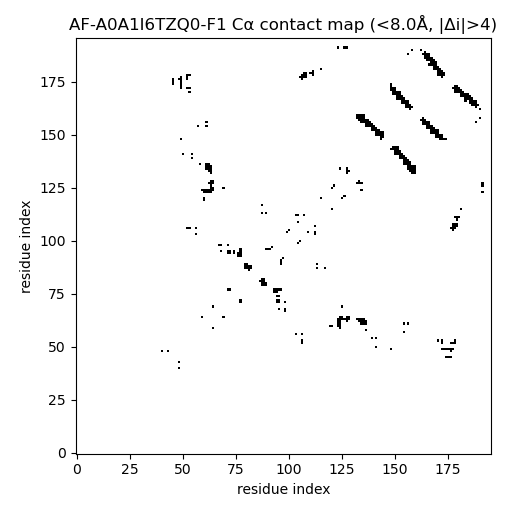 740 N N . LEU A 1 96 ? 9.104 3.881 -13.688 1.00 89.44 96 LEU A N 1
ATOM 741 C CA . LEU A 1 96 ? 8.715 3.772 -12.281 1.00 89.44 96 LEU A CA 1
ATOM 742 C C . LEU A 1 96 ? 7.848 4.952 -11.839 1.00 89.44 96 LEU A C 1
ATOM 744 O O . LEU A 1 96 ? 6.752 4.729 -11.342 1.00 89.44 96 LEU A O 1
ATOM 748 N N . ASN A 1 97 ? 8.276 6.192 -12.071 1.00 88.94 97 ASN A N 1
ATOM 749 C CA . ASN A 1 97 ? 7.505 7.361 -11.638 1.00 88.94 97 ASN A CA 1
ATOM 750 C C . ASN A 1 97 ? 6.147 7.452 -12.350 1.00 88.94 97 ASN A C 1
ATOM 752 O O . ASN A 1 97 ? 5.152 7.767 -11.707 1.00 88.94 97 ASN A O 1
ATOM 756 N N . GLN A 1 98 ? 6.067 7.089 -13.635 1.00 89.94 98 GLN A N 1
ATOM 757 C CA . GLN A 1 98 ? 4.791 7.000 -14.358 1.00 89.94 98 GLN A CA 1
ATOM 758 C C . GLN A 1 98 ? 3.846 5.963 -13.736 1.00 89.94 98 GLN A C 1
ATOM 760 O O . GLN A 1 98 ? 2.650 6.226 -13.588 1.00 89.94 98 GLN A O 1
ATOM 765 N N . TYR A 1 99 ? 4.371 4.790 -13.362 1.00 91.44 99 TYR A N 1
ATOM 766 C CA . TYR A 1 99 ? 3.587 3.769 -12.672 1.00 91.44 99 TYR A CA 1
ATOM 767 C C . TYR A 1 99 ? 3.101 4.280 -11.313 1.00 91.44 99 TYR A C 1
ATOM 769 O O . TYR A 1 99 ? 1.908 4.189 -11.014 1.00 91.44 99 TYR A O 1
ATOM 777 N N . LEU A 1 100 ? 4.009 4.845 -10.511 1.00 90.94 100 LEU A N 1
ATOM 778 C CA . LEU A 1 100 ? 3.691 5.345 -9.177 1.00 90.94 100 LEU A CA 1
ATOM 779 C C . LEU A 1 100 ? 2.641 6.462 -9.232 1.00 90.94 100 LEU A C 1
ATOM 781 O O . LEU A 1 100 ? 1.667 6.429 -8.477 1.00 90.94 100 LEU A O 1
ATOM 785 N N . ASP A 1 101 ? 2.768 7.389 -10.182 1.00 89.06 101 ASP A N 1
ATOM 786 C CA . ASP A 1 101 ? 1.809 8.476 -10.349 1.00 89.06 101 ASP A CA 1
ATOM 787 C C . ASP A 1 101 ? 0.425 7.966 -10.767 1.00 89.06 101 ASP A C 1
ATOM 789 O O . ASP A 1 101 ? -0.592 8.422 -10.241 1.00 89.06 101 ASP A O 1
ATOM 793 N N . GLY A 1 102 ? 0.373 6.981 -11.666 1.00 88.50 102 GLY A N 1
ATOM 794 C CA . GLY A 1 102 ? -0.882 6.386 -12.125 1.00 88.50 102 GLY A CA 1
ATOM 795 C C . GLY A 1 102 ? -1.655 5.627 -11.040 1.00 88.50 102 GLY A C 1
ATOM 796 O O . GLY A 1 102 ? -2.884 5.602 -11.093 1.00 88.50 102 GLY A O 1
ATOM 797 N N . HIS A 1 103 ? -0.956 5.038 -10.061 1.00 89.56 103 HIS A N 1
ATOM 798 C CA . HIS A 1 103 ? -1.556 4.120 -9.081 1.00 89.56 103 HIS A CA 1
ATOM 799 C C . HIS A 1 103 ? -1.653 4.694 -7.663 1.00 89.56 103 HIS A C 1
ATOM 801 O O . HIS A 1 103 ? -2.588 4.363 -6.940 1.00 89.56 103 HIS A O 1
ATOM 807 N N . TYR A 1 104 ? -0.733 5.573 -7.254 1.00 90.94 104 TYR A N 1
ATOM 808 C CA . TYR A 1 104 ? -0.661 6.065 -5.873 1.00 90.94 104 TYR A CA 1
ATOM 809 C C . TYR A 1 104 ? -0.957 7.562 -5.742 1.00 90.94 104 TYR A C 1
ATOM 811 O O . TYR A 1 104 ? -1.491 7.983 -4.715 1.00 90.94 104 TYR A O 1
ATOM 819 N N . ARG A 1 105 ? -0.669 8.393 -6.756 1.00 89.56 105 ARG A N 1
ATOM 820 C CA . ARG A 1 105 ? -0.758 9.862 -6.606 1.00 89.56 105 ARG A CA 1
ATOM 821 C C . ARG A 1 105 ? -2.174 10.363 -6.345 1.00 89.56 105 ARG A C 1
ATOM 823 O O . ARG A 1 105 ? -2.359 11.332 -5.618 1.00 89.56 105 ARG A O 1
ATOM 830 N N . MET A 1 106 ? -3.179 9.700 -6.913 1.00 89.94 106 MET A N 1
ATOM 831 C CA . MET A 1 106 ? -4.582 10.047 -6.661 1.00 89.94 106 MET A CA 1
ATOM 832 C C . MET A 1 106 ? -5.063 9.602 -5.276 1.00 89.94 106 MET A C 1
ATOM 834 O O . MET A 1 106 ? -6.003 10.191 -4.748 1.00 89.94 106 MET A O 1
ATOM 838 N N . LEU A 1 107 ? -4.427 8.586 -4.687 1.00 93.38 107 LEU A N 1
ATOM 839 C CA . LEU A 1 107 ? -4.810 8.033 -3.390 1.00 93.38 107 LEU A CA 1
ATOM 840 C C . LEU A 1 107 ? -4.142 8.768 -2.229 1.00 93.38 107 LEU A C 1
ATOM 842 O O . LEU A 1 107 ? -4.707 8.816 -1.145 1.00 93.38 107 LEU A O 1
ATOM 846 N N . LEU A 1 108 ? -2.960 9.347 -2.424 1.00 95.25 108 LEU A N 1
ATOM 847 C CA . LEU A 1 108 ? -2.161 9.946 -1.354 1.00 95.25 108 LEU A CA 1
ATOM 848 C C . LEU A 1 108 ? -2.161 11.473 -1.440 1.00 95.25 108 LEU A C 1
ATOM 850 O O . LEU A 1 108 ? -2.241 12.046 -2.525 1.00 95.25 108 LEU A O 1
ATOM 854 N N . THR A 1 109 ? -2.036 12.157 -0.303 1.00 95.44 109 THR A N 1
ATOM 855 C CA . THR A 1 109 ? -1.767 13.601 -0.321 1.00 95.44 109 THR A CA 1
ATOM 856 C C . THR A 1 109 ? -0.343 13.869 -0.796 1.00 95.44 109 THR A C 1
ATOM 858 O O . THR A 1 109 ? 0.570 13.104 -0.484 1.00 95.44 109 THR A O 1
ATOM 861 N N . ASP A 1 110 ? -0.113 15.009 -1.456 1.00 92.06 110 ASP A N 1
ATOM 862 C CA . ASP A 1 110 ? 1.228 15.404 -1.920 1.00 92.06 110 ASP A CA 1
ATOM 863 C C . ASP A 1 110 ? 2.275 15.373 -0.795 1.00 92.06 110 ASP A C 1
ATOM 865 O O . ASP A 1 110 ? 3.413 14.974 -1.010 1.00 92.06 110 ASP A O 1
ATOM 869 N N . SER A 1 111 ? 1.884 15.753 0.427 1.00 90.81 111 SER A N 1
ATOM 870 C CA . SER A 1 111 ? 2.774 15.761 1.593 1.00 90.81 111 SER A CA 1
ATOM 871 C C . SER A 1 111 ? 3.137 14.375 2.129 1.00 90.81 111 SER A C 1
ATOM 873 O O . SER A 1 111 ? 4.058 14.281 2.932 1.00 90.81 111 SER A O 1
ATOM 875 N N . TYR A 1 112 ? 2.386 13.333 1.763 1.00 93.31 112 TYR A N 1
ATOM 876 C CA . TYR A 1 112 ? 2.552 11.973 2.283 1.00 93.31 112 TYR A CA 1
ATOM 877 C C . TYR A 1 112 ? 3.012 10.978 1.211 1.00 93.31 112 TYR A C 1
ATOM 879 O O . TYR 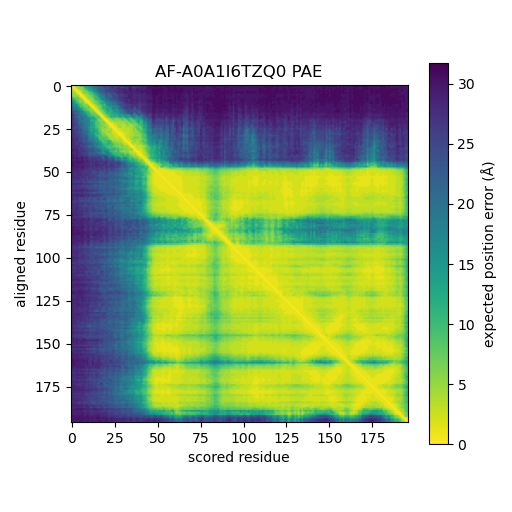A 1 112 ? 3.559 9.931 1.542 1.00 93.31 112 TYR A O 1
ATOM 887 N N . TYR A 1 113 ? 2.834 11.318 -0.068 1.00 92.44 113 TYR A N 1
ATOM 888 C CA . TYR A 1 113 ? 3.201 10.485 -1.210 1.00 92.44 113 TYR A CA 1
ATOM 889 C C . TYR A 1 113 ? 4.649 9.980 -1.135 1.00 92.44 113 TYR A C 1
ATOM 891 O O . TYR A 1 113 ? 4.867 8.771 -1.087 1.00 92.44 113 TYR A O 1
ATOM 899 N N . ASP A 1 114 ? 5.627 10.884 -1.037 1.00 88.44 114 ASP A N 1
ATOM 900 C CA . ASP A 1 114 ? 7.047 10.510 -1.013 1.00 88.44 114 ASP A CA 1
ATOM 901 C C . ASP A 1 114 ? 7.380 9.604 0.186 1.00 88.44 114 ASP A C 1
ATOM 903 O O . ASP A 1 114 ? 8.069 8.595 0.035 1.00 88.44 114 ASP A O 1
ATOM 907 N N . GLU A 1 115 ? 6.856 9.932 1.375 1.00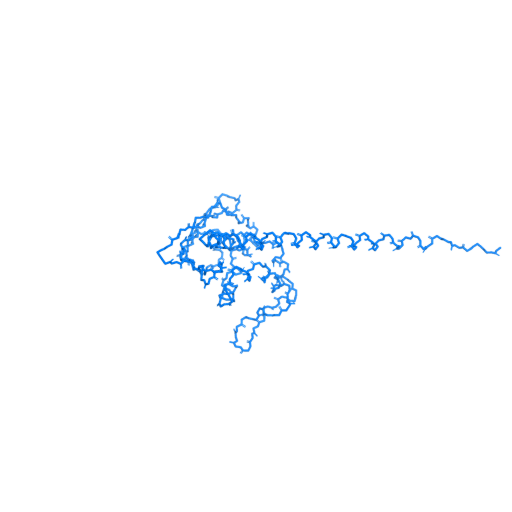 88.81 115 GLU A N 1
ATOM 908 C CA . GLU A 1 115 ? 7.061 9.138 2.594 1.00 88.81 115 GLU A CA 1
ATOM 909 C C . GLU A 1 115 ? 6.501 7.723 2.432 1.00 88.81 115 GLU A C 1
ATOM 911 O O . GLU A 1 115 ? 7.172 6.740 2.758 1.00 88.81 115 GLU A O 1
ATOM 916 N N . TYR A 1 116 ? 5.283 7.616 1.904 1.00 92.25 116 TYR A N 1
ATOM 917 C CA . TYR A 1 116 ? 4.627 6.340 1.681 1.00 92.25 116 TYR A CA 1
ATOM 918 C C . TYR A 1 116 ? 5.411 5.475 0.690 1.00 92.25 116 TYR A C 1
ATOM 920 O O . TYR A 1 116 ? 5.680 4.311 0.983 1.00 92.25 116 TYR A O 1
ATOM 928 N N . ILE A 1 117 ? 5.827 6.042 -0.448 1.00 90.25 117 ILE A N 1
ATOM 929 C CA . ILE A 1 117 ? 6.603 5.319 -1.462 1.00 90.25 117 ILE A CA 1
ATOM 930 C C . ILE A 1 117 ? 7.913 4.792 -0.866 1.00 90.25 117 ILE A C 1
ATOM 932 O O . ILE A 1 117 ? 8.209 3.606 -0.996 1.00 90.25 117 ILE A O 1
ATOM 936 N N . VAL A 1 118 ? 8.670 5.632 -0.154 1.00 85.25 118 VAL A N 1
ATOM 937 C CA . VAL A 1 118 ? 9.935 5.223 0.483 1.00 85.25 118 VAL A CA 1
ATOM 938 C C . VAL A 1 118 ? 9.716 4.089 1.484 1.00 85.25 118 VAL A C 1
ATOM 940 O O . VAL A 1 118 ? 10.512 3.152 1.545 1.00 85.25 118 VAL A O 1
ATOM 943 N N . ARG A 1 119 ? 8.660 4.186 2.298 1.00 86.44 119 ARG A N 1
ATOM 944 C CA . ARG A 1 119 ? 8.420 3.263 3.411 1.00 86.44 119 ARG A CA 1
ATOM 945 C C . ARG A 1 119 ? 7.833 1.930 2.960 1.00 86.44 119 ARG A C 1
ATOM 947 O O . ARG A 1 119 ? 8.170 0.906 3.549 1.00 86.44 119 ARG A O 1
ATOM 954 N N . TYR A 1 120 ? 6.957 1.937 1.960 1.00 88.25 120 TYR A N 1
ATOM 955 C CA . TYR A 1 120 ? 6.076 0.803 1.692 1.00 88.25 120 TYR A CA 1
ATOM 956 C C . TYR A 1 120 ? 6.210 0.192 0.295 1.00 88.25 120 TYR A C 1
ATOM 958 O O . TYR A 1 120 ? 5.846 -0.977 0.146 1.00 88.25 120 TYR A O 1
ATOM 966 N N . LEU A 1 121 ? 6.774 0.894 -0.699 1.00 83.69 121 LEU A N 1
ATOM 967 C CA . LEU A 1 121 ? 6.821 0.398 -2.084 1.00 83.69 121 LEU A CA 1
ATOM 968 C C . LEU A 1 121 ? 7.515 -0.967 -2.199 1.00 83.69 121 LEU A C 1
ATOM 970 O O . LEU A 1 121 ? 7.007 -1.868 -2.858 1.00 83.69 121 LEU A O 1
ATOM 974 N N . LEU A 1 122 ? 8.665 -1.122 -1.537 1.00 83.56 122 LEU A N 1
ATOM 975 C CA . LEU A 1 122 ? 9.480 -2.342 -1.594 1.00 83.56 122 LEU A CA 1
ATOM 976 C C . LEU A 1 122 ? 9.148 -3.359 -0.492 1.00 83.56 122 LEU A C 1
ATOM 978 O O . LEU A 1 122 ? 9.893 -4.318 -0.311 1.00 83.56 122 LEU A O 1
ATOM 982 N N . SER A 1 123 ? 8.074 -3.132 0.272 1.00 87.38 123 SER A N 1
ATOM 983 C CA . SER A 1 123 ? 7.652 -4.051 1.334 1.00 87.38 123 SER A CA 1
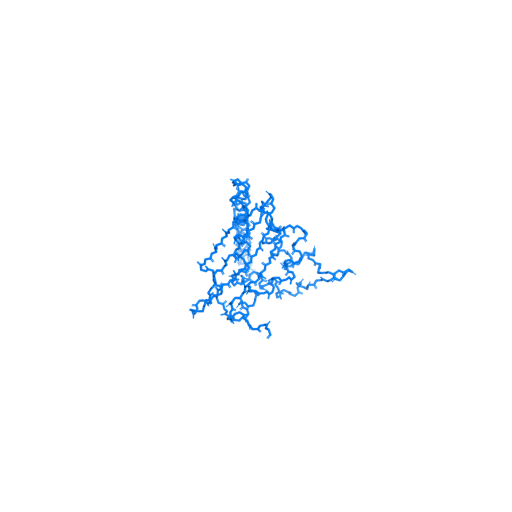ATOM 984 C C . SER A 1 123 ? 6.827 -5.202 0.744 1.00 87.38 123 SER A C 1
ATOM 986 O O . SER A 1 123 ? 7.321 -5.909 -0.129 1.00 87.38 123 SER A O 1
ATOM 988 N N . TYR A 1 124 ? 5.584 -5.405 1.175 1.00 90.88 124 TYR A N 1
ATOM 989 C CA . TYR A 1 124 ? 4.831 -6.623 0.873 1.00 90.88 124 TYR A CA 1
ATOM 990 C C . TYR A 1 124 ? 4.677 -6.941 -0.627 1.00 90.88 124 TYR A C 1
ATOM 992 O O . TYR A 1 124 ? 4.998 -8.073 -0.984 1.00 90.88 124 TYR A O 1
ATOM 1000 N N . PRO A 1 125 ? 4.278 -6.015 -1.529 1.00 91.81 125 PRO A N 1
ATOM 1001 C CA . PRO A 1 125 ? 3.977 -6.388 -2.915 1.00 91.81 125 PRO A CA 1
ATOM 1002 C C . PRO A 1 125 ? 5.202 -6.887 -3.679 1.00 91.81 125 PRO A C 1
ATOM 1004 O O . PRO A 1 125 ? 5.175 -7.941 -4.317 1.00 91.81 125 PRO A O 1
ATOM 1007 N N . VAL A 1 126 ? 6.296 -6.127 -3.596 1.00 91.62 126 VAL A N 1
ATOM 1008 C CA . VAL A 1 126 ? 7.551 -6.426 -4.297 1.00 91.62 126 VAL A CA 1
ATOM 1009 C C . VAL A 1 126 ? 8.266 -7.603 -3.642 1.00 91.62 126 VAL A C 1
ATOM 1011 O O . VAL A 1 126 ? 8.794 -8.465 -4.345 1.00 91.62 126 VAL A O 1
ATOM 1014 N N . PHE A 1 127 ? 8.255 -7.681 -2.307 1.00 90.19 127 PHE A N 1
ATOM 1015 C CA . PHE A 1 127 ? 8.808 -8.827 -1.592 1.00 90.19 127 PHE A CA 1
ATOM 1016 C C . PHE A 1 127 ? 8.084 -10.121 -1.970 1.00 90.19 127 PHE A C 1
ATOM 1018 O O . PHE A 1 127 ? 8.751 -11.107 -2.276 1.00 90.19 127 PHE A O 1
ATOM 1025 N N . ALA A 1 128 ? 6.749 -10.119 -1.989 1.00 91.94 128 ALA A N 1
ATOM 1026 C CA . ALA A 1 128 ? 5.964 -11.292 -2.353 1.00 91.94 128 ALA A CA 1
ATOM 1027 C C . ALA A 1 128 ? 6.301 -11.768 -3.773 1.00 91.94 128 ALA A C 1
ATOM 1029 O O . ALA A 1 128 ? 6.609 -12.942 -3.964 1.00 91.94 128 ALA A O 1
ATOM 1030 N N . TYR A 1 129 ? 6.368 -10.843 -4.737 1.00 93.75 129 TYR A N 1
ATOM 1031 C CA . TYR A 1 129 ? 6.718 -11.166 -6.121 1.00 93.75 129 TYR A CA 1
ATOM 1032 C C . TYR A 1 129 ? 8.085 -11.855 -6.240 1.00 93.75 129 TYR A C 1
ATOM 1034 O O . TYR A 1 129 ? 8.192 -12.917 -6.844 1.00 93.75 129 TYR A O 1
ATOM 1042 N N . TYR A 1 130 ? 9.139 -11.292 -5.639 1.00 92.19 130 TYR A N 1
ATOM 1043 C CA . TYR A 1 130 ? 10.492 -11.856 -5.761 1.00 92.19 130 TYR A CA 1
ATOM 1044 C C . TYR A 1 130 ? 10.713 -13.155 -4.977 1.00 92.19 130 TYR A C 1
ATOM 1046 O O . TYR A 1 130 ? 11.741 -13.806 -5.170 1.00 92.19 130 TYR A O 1
ATOM 1054 N N . ASN A 1 131 ? 9.782 -13.523 -4.097 1.00 90.12 131 ASN A N 1
ATOM 1055 C CA . ASN A 1 131 ? 9.821 -14.774 -3.343 1.00 90.12 131 ASN A CA 1
ATOM 1056 C C . ASN A 1 131 ? 8.786 -15.795 -3.842 1.00 90.12 131 ASN A C 1
ATOM 1058 O O . ASN A 1 131 ? 8.561 -16.788 -3.155 1.00 90.12 131 ASN A O 1
ATOM 1062 N N . ASP A 1 132 ? 8.175 -15.563 -5.012 1.00 92.00 132 ASP A N 1
ATOM 1063 C CA . ASP A 1 132 ? 7.136 -16.422 -5.593 1.00 92.00 132 ASP A CA 1
ATOM 1064 C C . ASP A 1 132 ? 5.957 -16.676 -4.625 1.00 92.00 132 ASP A C 1
ATOM 1066 O O . ASP A 1 132 ? 5.372 -17.758 -4.605 1.00 92.00 132 ASP A O 1
ATOM 1070 N N . ILE A 1 133 ? 5.616 -15.674 -3.806 1.00 91.44 133 ILE A N 1
ATOM 1071 C CA . ILE A 1 133 ? 4.485 -15.705 -2.871 1.00 91.44 133 ILE A CA 1
ATOM 1072 C C . ILE A 1 133 ? 3.262 -15.103 -3.568 1.00 91.44 133 ILE A C 1
ATOM 1074 O O . ILE A 1 133 ? 3.302 -13.955 -4.023 1.00 91.44 133 ILE A O 1
ATOM 1078 N N . ASP A 1 134 ? 2.160 -15.850 -3.613 1.00 91.62 134 ASP A N 1
ATOM 1079 C CA . ASP A 1 134 ? 0.862 -15.359 -4.084 1.00 91.62 134 ASP A CA 1
ATOM 1080 C C . ASP A 1 134 ? 0.113 -14.697 -2.918 1.00 91.62 134 ASP A C 1
ATOM 1082 O O . ASP A 1 134 ? -0.768 -15.278 -2.285 1.00 91.62 134 ASP A O 1
ATOM 1086 N N . LEU A 1 135 ? 0.541 -13.482 -2.570 1.00 92.38 135 LEU A N 1
ATOM 1087 C CA . LEU A 1 135 ? -0.029 -12.703 -1.485 1.00 92.38 135 LEU A CA 1
ATOM 1088 C C . LEU A 1 135 ? -1.423 -12.215 -1.880 1.00 92.38 135 LEU A C 1
ATOM 1090 O O . LEU A 1 135 ? -1.576 -11.351 -2.748 1.00 92.38 135 LEU A O 1
ATOM 1094 N N . ASN A 1 136 ? -2.425 -12.742 -1.188 1.00 90.06 136 ASN A N 1
ATOM 1095 C CA . ASN A 1 136 ? -3.830 -12.460 -1.419 1.00 90.06 136 ASN A CA 1
ATOM 1096 C C . ASN A 1 136 ? -4.494 -11.879 -0.177 1.00 90.06 136 ASN A C 1
ATOM 1098 O O . ASN A 1 136 ? -4.117 -12.155 0.960 1.00 90.06 136 ASN A O 1
ATOM 1102 N N . ILE A 1 137 ? -5.529 -11.074 -0.405 1.00 93.69 137 ILE A N 1
ATOM 1103 C CA . ILE A 1 137 ? -6.332 -10.480 0.659 1.00 93.69 137 ILE A CA 1
ATOM 1104 C C . ILE A 1 137 ? -7.611 -11.285 0.819 1.00 93.69 137 ILE A C 1
ATOM 1106 O O . ILE A 1 137 ? -8.495 -11.258 -0.039 1.00 93.69 137 ILE A O 1
ATOM 1110 N N . SER A 1 138 ? -7.756 -11.926 1.972 1.00 92.56 138 SER A N 1
ATOM 1111 C CA . SER A 1 138 ? -8.975 -12.657 2.317 1.00 92.56 138 SER A CA 1
ATOM 1112 C C . SER A 1 138 ? -10.058 -11.737 2.883 1.00 92.56 138 SER A C 1
ATOM 1114 O O . SER A 1 138 ? -11.248 -11.951 2.637 1.00 92.56 138 SER A O 1
ATOM 1116 N N . ASN A 1 139 ? -9.676 -10.695 3.632 1.00 94.88 139 ASN A N 1
ATOM 1117 C CA . ASN A 1 139 ? -10.618 -9.717 4.176 1.00 94.88 139 ASN A CA 1
ATOM 1118 C C . ASN A 1 139 ? -9.951 -8.378 4.534 1.00 94.88 139 ASN A C 1
ATOM 1120 O O . ASN A 1 139 ? -8.821 -8.341 5.010 1.00 94.88 139 ASN A O 1
ATOM 1124 N N . ILE A 1 140 ? -10.703 -7.279 4.405 1.00 96.75 140 ILE A N 1
ATOM 1125 C CA . ILE A 1 140 ? -10.322 -5.957 4.924 1.00 96.75 140 ILE A CA 1
ATOM 1126 C C . ILE A 1 140 ? -11.472 -5.410 5.768 1.00 96.75 140 ILE A C 1
ATOM 1128 O O . ILE A 1 140 ? -12.559 -5.124 5.247 1.00 96.75 140 ILE A O 1
ATOM 1132 N N . THR A 1 141 ? -11.192 -5.185 7.046 1.00 97.06 141 THR A N 1
ATOM 1133 C CA . THR A 1 141 ? -12.074 -4.493 7.988 1.00 97.06 141 THR A CA 1
ATOM 1134 C C . THR A 1 141 ? -11.569 -3.068 8.190 1.00 97.06 141 THR A C 1
ATOM 1136 O O . THR A 1 141 ? -10.385 -2.866 8.452 1.00 97.06 141 THR A O 1
ATOM 1139 N N . ILE A 1 142 ? -12.460 -2.082 8.073 1.00 97.00 142 ILE A N 1
ATOM 1140 C CA . ILE A 1 142 ? -12.160 -0.664 8.304 1.00 97.00 142 ILE A CA 1
ATOM 1141 C C . ILE A 1 142 ? -13.182 -0.114 9.299 1.00 97.00 142 ILE A C 1
ATOM 1143 O O . ILE A 1 142 ? -14.389 -0.236 9.096 1.00 97.00 142 ILE A O 1
ATOM 1147 N N . GLU A 1 143 ? -12.696 0.500 10.373 1.00 96.31 143 GLU A N 1
ATOM 1148 C CA . GLU A 1 143 ? -13.499 1.026 11.472 1.00 96.31 143 GLU A CA 1
ATOM 1149 C C . GLU A 1 143 ? -13.232 2.519 11.659 1.00 96.31 143 GLU A C 1
ATOM 1151 O O . GLU A 1 143 ? -12.109 2.938 11.954 1.00 96.31 143 GLU A O 1
ATOM 1156 N N . LYS A 1 144 ? -14.281 3.333 11.515 1.00 95.00 144 LYS A N 1
ATOM 1157 C CA . LYS A 1 144 ? -14.227 4.780 11.770 1.00 95.00 144 LYS A CA 1
ATOM 1158 C C . LYS A 1 144 ? -13.911 5.054 13.237 1.00 95.00 144 LYS A C 1
ATOM 1160 O O . LYS A 1 144 ? -14.496 4.428 14.119 1.00 95.00 144 LYS A O 1
ATOM 1165 N N . GLN A 1 145 ? -13.032 6.017 13.478 1.00 95.69 145 GLN A N 1
ATOM 1166 C CA . GLN A 1 145 ? -12.696 6.496 14.816 1.00 95.69 145 GLN A CA 1
ATOM 1167 C C . GLN A 1 145 ? -13.467 7.783 15.153 1.00 95.69 145 GLN A C 1
ATOM 1169 O O . GLN A 1 145 ? -14.248 8.289 14.347 1.00 95.69 145 GLN A O 1
ATOM 1174 N N . GLU A 1 146 ? -13.286 8.297 16.375 1.00 92.25 146 GLU A N 1
ATOM 1175 C CA . GLU A 1 146 ? -14.004 9.489 16.853 1.00 92.25 146 GLU A CA 1
ATOM 1176 C C . GLU A 1 146 ? -13.696 10.746 16.027 1.00 92.25 146 GLU A C 1
ATOM 1178 O O . GLU A 1 146 ? -14.585 11.567 15.789 1.00 92.25 146 GLU A O 1
ATOM 1183 N N . ALA A 1 147 ? -12.442 10.905 15.598 1.00 92.94 147 ALA A N 1
ATOM 1184 C CA . ALA A 1 147 ? -12.021 12.025 14.772 1.00 92.94 147 ALA A CA 1
ATOM 1185 C C . ALA A 1 147 ? -12.387 11.790 13.301 1.00 92.94 147 ALA A C 1
ATOM 1187 O O . ALA A 1 147 ? -12.208 10.705 12.746 1.00 92.94 147 ALA A O 1
ATOM 1188 N N . GLU A 1 148 ? -12.904 12.832 12.650 1.00 91.69 148 GLU A N 1
ATOM 1189 C CA . GLU A 1 148 ? -13.303 12.738 11.252 1.00 91.69 148 GLU A CA 1
ATOM 1190 C C . GLU A 1 148 ? -12.097 12.416 10.360 1.00 91.69 148 GLU A C 1
ATOM 1192 O O . GLU A 1 148 ? -11.098 13.131 10.372 1.00 91.69 148 GLU A O 1
ATOM 1197 N N . GLY A 1 149 ? -12.227 11.365 9.549 1.00 93.06 149 GLY A N 1
ATOM 1198 C CA . GLY A 1 149 ? -11.165 10.920 8.649 1.00 93.06 149 GLY A CA 1
ATOM 1199 C C . GLY A 1 149 ? -10.207 9.911 9.276 1.00 93.06 149 GLY A C 1
ATOM 1200 O O . GLY A 1 149 ? -9.455 9.299 8.525 1.00 93.06 149 GLY A O 1
ATOM 1201 N N . ASP A 1 150 ? -10.271 9.673 10.588 1.00 97.12 150 ASP A N 1
ATOM 1202 C CA . ASP A 1 150 ? -9.455 8.657 11.251 1.00 97.12 150 ASP A CA 1
ATOM 1203 C C . ASP A 1 150 ? -10.111 7.276 11.162 1.00 97.12 150 ASP A C 1
ATOM 1205 O O . ASP A 1 150 ? -11.305 7.094 11.430 1.00 97.12 150 ASP A O 1
ATOM 1209 N N . TYR A 1 151 ? -9.297 6.282 10.818 1.00 97.69 151 TYR A N 1
ATOM 1210 C CA . TYR A 1 151 ? -9.704 4.891 10.687 1.00 97.69 151 TYR A CA 1
ATOM 1211 C C . TYR A 1 151 ? -8.721 3.966 11.391 1.00 97.69 151 TYR A C 1
ATOM 1213 O O . TYR A 1 151 ? -7.509 4.181 11.351 1.00 97.69 151 TYR A O 1
ATOM 1221 N N . HIS A 1 152 ? -9.249 2.889 11.962 1.00 98.25 152 HIS A N 1
ATOM 1222 C CA . HIS A 1 152 ? -8.493 1.668 12.206 1.00 98.25 152 HIS A CA 1
ATOM 1223 C C . HIS A 1 152 ? -8.776 0.685 11.084 1.00 98.25 152 HIS A C 1
ATOM 1225 O O . HIS A 1 152 ? -9.903 0.597 10.596 1.00 98.25 152 HIS A O 1
ATOM 1231 N N . PHE A 1 153 ? -7.754 -0.054 10.678 1.00 98.19 153 PHE A N 1
ATOM 1232 C CA . PHE A 1 153 ? -7.906 -1.110 9.696 1.00 98.19 153 PHE A CA 1
ATOM 1233 C C . PHE A 1 153 ? -7.319 -2.418 10.205 1.00 98.19 153 PHE A C 1
ATOM 1235 O O . PHE A 1 153 ? -6.392 -2.454 11.015 1.00 98.19 153 PHE A O 1
ATOM 1242 N N . THR A 1 154 ? -7.876 -3.508 9.700 1.00 98.06 154 THR A N 1
ATOM 1243 C CA . THR A 1 154 ? -7.328 -4.852 9.818 1.00 98.06 154 THR A CA 1
ATOM 1244 C C . THR A 1 154 ? -7.405 -5.504 8.450 1.00 98.06 154 THR A C 1
ATOM 1246 O O . THR A 1 154 ? -8.491 -5.618 7.879 1.00 98.06 154 THR A O 1
ATOM 1249 N N . VAL A 1 155 ? -6.256 -5.909 7.924 1.00 97.44 155 VAL A N 1
ATOM 1250 C CA . VAL A 1 155 ? -6.134 -6.653 6.672 1.00 97.44 155 VAL A CA 1
ATOM 1251 C C . VAL A 1 155 ? -5.770 -8.082 7.025 1.00 97.44 155 VAL A C 1
ATOM 1253 O O . VAL A 1 155 ? -4.800 -8.304 7.740 1.00 97.44 155 VAL A O 1
ATOM 1256 N N . HIS A 1 156 ? -6.552 -9.038 6.541 1.00 95.31 156 HIS A N 1
ATOM 1257 C CA . HIS A 1 156 ? -6.220 -10.453 6.590 1.00 95.31 156 HIS A CA 1
ATOM 1258 C C . HIS A 1 156 ? -5.650 -10.864 5.240 1.00 95.31 156 HIS A C 1
ATOM 1260 O O . HIS A 1 156 ? -6.279 -10.619 4.207 1.00 95.31 156 HIS A O 1
ATOM 1266 N N . VAL A 1 157 ? -4.480 -11.488 5.271 1.00 94.12 157 VAL A N 1
ATOM 1267 C CA . VAL A 1 157 ? -3.747 -11.930 4.086 1.00 94.12 157 VAL A CA 1
ATOM 1268 C C . VAL A 1 157 ? -3.453 -13.422 4.142 1.00 94.12 157 VAL A C 1
ATOM 1270 O O . VAL A 1 157 ? -3.375 -13.996 5.231 1.00 94.12 157 VAL A O 1
ATOM 1273 N N . ASP A 1 158 ? -3.270 -14.030 2.978 1.00 92.00 158 ASP A N 1
ATOM 1274 C CA . ASP A 1 158 ? -2.821 -15.408 2.801 1.00 92.00 158 ASP A CA 1
ATOM 1275 C C . ASP A 1 158 ? -1.792 -15.523 1.665 1.00 92.00 158 ASP A C 1
ATOM 1277 O O . ASP A 1 158 ? -1.662 -14.604 0.858 1.00 92.00 158 ASP A O 1
ATOM 1281 N N . ASP A 1 159 ? -1.016 -16.610 1.647 1.00 88.44 159 ASP A N 1
ATOM 1282 C CA . ASP A 1 159 ? 0.054 -16.865 0.665 1.00 88.44 159 ASP A CA 1
ATOM 1283 C C . ASP A 1 159 ? -0.355 -17.801 -0.486 1.00 88.44 159 ASP A C 1
ATOM 1285 O O . ASP A 1 159 ? 0.499 -18.231 -1.260 1.00 88.44 159 ASP A O 1
ATOM 1289 N N . GLY A 1 160 ? -1.639 -18.166 -0.570 1.00 83.31 160 GLY A N 1
ATOM 1290 C CA . GLY A 1 160 ? -2.143 -19.179 -1.500 1.00 83.31 160 GLY A CA 1
ATOM 1291 C C . GLY A 1 160 ? -1.886 -20.641 -1.090 1.00 83.31 160 GLY A C 1
ATOM 1292 O O . GLY A 1 160 ? -2.519 -21.532 -1.658 1.00 83.31 160 GLY A O 1
ATOM 1293 N N . ASP A 1 161 ? -1.053 -20.895 -0.071 1.00 80.81 161 ASP A N 1
ATOM 1294 C CA . ASP A 1 161 ? -0.598 -22.220 0.390 1.00 80.81 161 ASP A CA 1
ATOM 1295 C C . ASP A 1 161 ? -0.941 -22.474 1.884 1.00 80.81 161 ASP A C 1
ATOM 1297 O O . ASP A 1 161 ? -0.226 -23.160 2.620 1.00 80.81 161 ASP A O 1
ATOM 1301 N N . ASP A 1 162 ? -2.096 -21.957 2.325 1.00 80.38 162 ASP A N 1
ATOM 1302 C CA . ASP A 1 162 ? -2.694 -22.073 3.670 1.00 80.38 162 ASP A CA 1
ATOM 1303 C C . ASP A 1 162 ? -2.009 -21.279 4.806 1.00 80.38 162 ASP A C 1
ATOM 1305 O O . ASP A 1 162 ? -2.465 -21.354 5.957 1.00 80.38 162 ASP A O 1
ATOM 1309 N N . GLN A 1 163 ? -0.968 -20.478 4.544 1.00 86.31 163 GLN A N 1
ATOM 1310 C CA . GLN A 1 163 ? -0.448 -19.557 5.561 1.00 86.31 163 GLN A CA 1
ATOM 1311 C C . GLN A 1 163 ? -1.305 -18.299 5.601 1.00 86.31 163 GLN A C 1
ATOM 1313 O O . GLN A 1 163 ? -1.710 -17.766 4.574 1.00 86.31 163 GLN A O 1
ATOM 1318 N N . GLN A 1 164 ? -1.599 -17.825 6.810 1.00 91.88 164 GLN A N 1
ATOM 1319 C CA . GLN A 1 164 ? -2.431 -16.648 7.024 1.00 91.88 164 GLN A CA 1
ATOM 1320 C C . GLN A 1 164 ? -1.742 -15.673 7.959 1.00 91.88 164 GLN A C 1
ATOM 1322 O O . GLN A 1 164 ? -1.023 -16.067 8.880 1.00 91.88 164 GLN A O 1
ATOM 1327 N N . GLY A 1 165 ? -2.019 -14.398 7.730 1.00 92.25 165 GLY A N 1
ATOM 1328 C CA . GLY A 1 165 ? -1.577 -13.307 8.571 1.00 92.25 165 GLY A CA 1
ATOM 1329 C C . GLY A 1 165 ? -2.600 -12.184 8.606 1.00 92.25 165 GLY A C 1
ATOM 1330 O O . GLY A 1 165 ? -3.641 -12.192 7.944 1.00 92.25 165 GLY A O 1
ATOM 1331 N N . LYS A 1 166 ? -2.302 -11.216 9.445 1.00 94.88 166 LYS A N 1
ATOM 1332 C CA . LYS A 1 166 ? -3.149 -10.129 9.873 1.00 94.88 166 LYS A CA 1
ATOM 1333 C C . LYS A 1 166 ? -2.245 -8.935 10.134 1.00 94.88 166 LYS A C 1
ATOM 1335 O O . LYS A 1 166 ? -1.340 -8.956 10.969 1.00 94.88 166 LYS A O 1
ATOM 1340 N N . VAL A 1 167 ? -2.563 -7.855 9.444 1.00 95.81 167 VAL A N 1
ATOM 1341 C CA . VAL A 1 167 ? -1.897 -6.571 9.604 1.00 95.81 167 VAL A CA 1
ATOM 1342 C C . VAL A 1 167 ? -2.912 -5.578 10.126 1.00 95.81 167 VAL A C 1
ATOM 1344 O O . VAL A 1 167 ? -3.999 -5.429 9.563 1.00 95.81 167 VAL A O 1
ATOM 1347 N N . THR A 1 168 ? -2.582 -4.910 11.225 1.00 97.62 168 THR A N 1
ATOM 1348 C CA . THR A 1 168 ? -3.437 -3.880 11.810 1.00 97.62 168 THR A CA 1
ATOM 1349 C C . THR A 1 168 ? -2.712 -2.555 11.892 1.00 97.62 168 THR A C 1
ATOM 1351 O O . THR A 1 168 ? -1.499 -2.459 12.118 1.00 97.62 168 THR A O 1
ATOM 1354 N N . GLY A 1 169 ? -3.486 -1.506 11.674 1.00 97.62 169 GLY A N 1
ATOM 1355 C CA . GLY A 1 169 ? -2.953 -0.171 11.610 1.00 97.62 169 GLY A CA 1
ATOM 1356 C C . GLY A 1 169 ? -4.035 0.879 11.705 1.00 97.62 169 GLY A C 1
ATOM 1357 O O . GLY A 1 169 ? -5.217 0.610 11.945 1.00 97.62 169 GLY A O 1
ATOM 1358 N N . ARG A 1 170 ? -3.596 2.112 11.517 1.00 98.00 170 ARG A N 1
ATOM 1359 C CA . ARG A 1 170 ? -4.437 3.299 11.503 1.00 98.00 170 ARG A CA 1
ATOM 1360 C C . ARG A 1 170 ? -4.103 4.157 10.299 1.00 98.00 170 ARG A C 1
ATOM 1362 O O . ARG A 1 170 ? -2.966 4.162 9.829 1.00 98.00 170 ARG A O 1
ATOM 1369 N N . ALA A 1 171 ? -5.089 4.898 9.826 1.00 98.12 171 ALA A N 1
ATOM 1370 C CA . ALA A 1 171 ? -4.922 5.814 8.713 1.00 98.12 171 ALA A CA 1
ATOM 1371 C C . ALA A 1 171 ? -5.768 7.071 8.908 1.00 98.12 171 ALA A C 1
ATOM 1373 O O . ALA A 1 171 ? -6.807 7.024 9.569 1.00 98.12 171 ALA A O 1
ATOM 1374 N N . HIS A 1 172 ? -5.330 8.170 8.297 1.00 97.94 172 HIS A N 1
ATOM 1375 C CA . HIS A 1 172 ? -6.138 9.375 8.139 1.00 97.94 172 HIS A CA 1
ATOM 1376 C C . HIS A 1 172 ? -6.453 9.596 6.661 1.00 97.94 172 HIS A C 1
ATOM 1378 O O . HIS A 1 172 ? -5.541 9.632 5.830 1.00 97.94 172 HIS A O 1
ATOM 1384 N N . VAL A 1 173 ? -7.734 9.788 6.347 1.00 97.00 173 VAL A N 1
ATOM 1385 C CA . VAL A 1 173 ? -8.224 10.118 5.006 1.00 97.00 173 VAL A CA 1
ATOM 1386 C C . VAL A 1 173 ? -8.893 11.488 5.028 1.00 97.00 173 VAL A C 1
ATOM 1388 O O . VAL A 1 173 ? -9.869 11.713 5.748 1.00 97.00 173 VAL A O 1
ATOM 1391 N N . THR A 1 174 ? -8.387 12.403 4.205 1.00 94.56 174 THR A N 1
ATOM 1392 C CA . THR A 1 174 ? -8.840 13.793 4.133 1.00 94.56 174 THR A CA 1
ATOM 1393 C C . THR A 1 174 ? -10.286 13.909 3.638 1.00 94.56 174 THR A C 1
ATOM 1395 O O . THR A 1 174 ? -10.924 12.949 3.196 1.00 94.56 174 THR A O 1
ATOM 1398 N N . GLY A 1 175 ? -10.851 15.120 3.701 1.00 87.50 175 GLY A N 1
ATOM 1399 C CA . GLY A 1 175 ? -12.163 15.429 3.112 1.00 87.50 175 GLY A CA 1
ATOM 1400 C C . GLY A 1 175 ? -12.283 15.162 1.615 1.00 87.50 175 GLY A C 1
ATOM 1401 O O . GLY A 1 175 ? -13.401 14.950 1.148 1.00 87.50 175 GLY A O 1
ATOM 1402 N N . ASP A 1 176 ? -11.151 15.118 0.916 1.00 88.06 176 ASP A N 1
ATOM 1403 C CA . ASP A 1 176 ? -11.070 14.921 -0.530 1.00 88.06 176 ASP A CA 1
ATOM 1404 C C . ASP A 1 176 ? -10.801 13.454 -0.906 1.00 88.06 176 ASP A C 1
ATOM 1406 O O . ASP A 1 176 ? -10.629 13.133 -2.076 1.00 88.06 176 ASP A O 1
ATOM 1410 N N . GLY A 1 177 ? -10.784 12.548 0.081 1.00 90.25 177 GLY A N 1
ATOM 1411 C CA . GLY A 1 177 ? -10.587 11.116 -0.146 1.00 90.25 177 GLY A CA 1
ATOM 1412 C C . GLY A 1 177 ? -9.126 10.693 -0.307 1.00 90.25 177 GLY A C 1
ATOM 1413 O O . GLY A 1 177 ? -8.881 9.548 -0.662 1.00 90.25 177 GLY A O 1
ATOM 1414 N N . GLN A 1 178 ? -8.163 11.571 -0.021 1.00 95.25 178 GLN A N 1
ATOM 1415 C CA . GLN A 1 178 ? -6.737 11.237 -0.067 1.00 95.25 178 GLN A CA 1
ATOM 1416 C C . GLN A 1 178 ? -6.228 10.793 1.307 1.00 95.25 178 GLN A C 1
ATOM 1418 O O . GLN A 1 178 ? -6.586 11.379 2.328 1.00 95.25 178 GLN A O 1
ATOM 1423 N N . ILE A 1 179 ? -5.361 9.789 1.350 1.00 97.38 179 ILE A N 1
ATOM 1424 C CA . ILE A 1 179 ? -4.694 9.328 2.563 1.00 97.38 179 ILE A CA 1
ATOM 1425 C C . ILE A 1 179 ? -3.527 10.271 2.862 1.00 97.38 179 ILE A C 1
ATOM 1427 O O . ILE A 1 179 ? -2.620 10.432 2.045 1.00 97.38 179 ILE A O 1
ATOM 1431 N N . SER A 1 180 ? -3.539 10.883 4.045 1.00 97.00 180 SER A N 1
ATOM 1432 C CA . SER A 1 180 ? -2.453 11.759 4.506 1.00 97.00 180 SER A CA 1
ATOM 1433 C C . SER A 1 180 ? -1.546 11.105 5.542 1.00 97.00 180 SER A C 1
ATOM 1435 O O . SER A 1 180 ? -0.587 11.726 5.993 1.00 97.00 180 SER A O 1
ATOM 1437 N N . PHE A 1 181 ? -1.905 9.904 5.997 1.00 95.06 181 PHE A N 1
ATOM 1438 C CA . PHE A 1 181 ? -1.185 9.165 7.023 1.00 95.06 181 PHE A CA 1
ATOM 1439 C C . PHE A 1 181 ? -1.616 7.696 7.024 1.00 95.06 181 PHE A C 1
ATOM 1441 O O . PHE A 1 181 ? -2.815 7.412 6.977 1.00 95.06 181 PHE A O 1
ATOM 1448 N N . LEU A 1 182 ? -0.652 6.782 7.138 1.00 96.88 182 LEU A N 1
ATOM 1449 C CA . LEU A 1 182 ? -0.858 5.351 7.351 1.00 96.88 182 LEU A CA 1
ATOM 1450 C C . LEU A 1 182 ? 0.262 4.784 8.233 1.00 96.88 182 LEU A C 1
ATOM 1452 O O . LEU A 1 182 ? 1.453 4.965 7.966 1.00 96.88 182 LEU A O 1
ATOM 1456 N N . ASP A 1 183 ? -0.124 4.071 9.284 1.00 95.12 183 ASP A N 1
ATOM 1457 C CA . ASP A 1 183 ? 0.805 3.512 10.261 1.00 95.12 183 ASP A CA 1
ATOM 1458 C C . ASP A 1 183 ? 0.367 2.110 10.673 1.00 95.12 183 ASP A C 1
ATOM 1460 O O . ASP A 1 183 ? -0.754 1.912 11.148 1.00 95.12 183 ASP A O 1
ATOM 1464 N N . ILE A 1 184 ? 1.262 1.148 10.468 1.00 94.56 184 ILE A N 1
ATOM 1465 C CA . ILE A 1 184 ? 1.094 -0.254 10.850 1.00 94.56 184 ILE A CA 1
ATOM 1466 C C . ILE A 1 184 ? 1.704 -0.432 12.239 1.00 94.56 184 ILE A C 1
ATOM 1468 O O . ILE A 1 184 ? 2.863 -0.073 12.451 1.00 94.56 184 ILE A O 1
ATOM 1472 N N . PHE A 1 185 ? 0.936 -0.981 13.180 1.00 93.31 185 PHE A N 1
ATOM 1473 C CA . PHE A 1 185 ? 1.399 -1.199 14.557 1.00 93.31 185 PHE A CA 1
ATOM 1474 C C . PHE A 1 185 ? 1.340 -2.663 15.008 1.00 93.31 185 PHE A C 1
ATOM 1476 O O . PHE A 1 185 ? 1.940 -2.999 16.027 1.00 93.31 185 PHE A O 1
ATOM 1483 N N . GLU A 1 186 ? 0.663 -3.538 14.263 1.00 93.50 186 GLU A N 1
ATOM 1484 C CA . GLU A 1 186 ? 0.716 -4.988 14.459 1.00 93.50 186 GLU A CA 1
ATOM 1485 C C . GLU A 1 186 ? 0.821 -5.661 13.094 1.00 93.50 186 GLU A C 1
ATOM 1487 O O . GLU A 1 186 ? 0.026 -5.374 12.200 1.00 93.50 186 GLU A O 1
ATOM 1492 N N . ASP A 1 187 ? 1.787 -6.558 12.952 1.00 92.44 187 ASP A N 1
ATOM 1493 C CA . ASP A 1 187 ? 1.991 -7.366 11.759 1.00 92.44 187 ASP A CA 1
ATOM 1494 C C . ASP A 1 187 ? 2.394 -8.775 12.201 1.00 92.44 187 ASP A C 1
ATOM 1496 O O . ASP A 1 187 ? 3.449 -8.965 12.812 1.00 92.44 187 ASP A O 1
ATOM 1500 N N . ASP A 1 188 ? 1.524 -9.752 11.948 1.00 89.62 188 ASP A N 1
ATOM 1501 C CA . ASP A 1 188 ? 1.778 -11.166 12.229 1.00 89.62 188 ASP A CA 1
ATOM 1502 C C . ASP A 1 188 ? 1.989 -12.002 10.948 1.00 89.62 188 ASP A C 1
ATOM 1504 O O . ASP A 1 188 ? 1.928 -13.233 10.990 1.00 89.62 188 ASP A O 1
ATOM 1508 N N . THR A 1 189 ? 2.311 -11.356 9.819 1.00 79.94 189 THR A N 1
ATOM 1509 C CA . THR A 1 189 ? 2.595 -12.005 8.526 1.00 79.94 189 THR A CA 1
ATOM 1510 C C . THR A 1 189 ? 3.968 -12.689 8.513 1.00 79.94 189 THR A C 1
ATOM 1512 O O . THR A 1 189 ? 4.888 -12.346 7.779 1.00 79.94 189 THR A O 1
ATOM 1515 N N . LEU A 1 190 ? 4.136 -13.720 9.345 1.00 75.38 190 LEU A N 1
ATOM 1516 C CA . LEU A 1 190 ? 5.419 -14.406 9.558 1.00 75.38 190 LEU A CA 1
ATOM 1517 C C . LEU A 1 190 ? 6.028 -15.008 8.281 1.00 75.38 190 LEU A C 1
ATOM 1519 O O . LEU A 1 190 ? 7.246 -15.143 8.199 1.00 75.38 190 LEU A O 1
ATOM 1523 N N . PHE A 1 191 ? 5.203 -15.325 7.285 1.00 70.94 191 PHE A N 1
ATOM 1524 C CA . PHE A 1 191 ? 5.630 -15.815 5.973 1.00 70.94 191 PHE A CA 1
ATOM 1525 C C . PHE A 1 191 ? 6.216 -14.718 5.067 1.00 70.94 191 PHE A C 1
ATOM 1527 O O . PHE A 1 191 ? 6.928 -15.022 4.116 1.00 70.94 191 PHE A O 1
ATOM 1534 N N . LEU A 1 192 ? 5.985 -13.446 5.404 1.00 73.00 192 LEU A N 1
ATOM 1535 C CA . LEU A 1 192 ? 6.579 -12.273 4.757 1.00 73.00 192 LEU A CA 1
ATOM 1536 C C . LEU A 1 192 ? 7.823 -11.765 5.516 1.00 73.00 192 LEU A C 1
ATOM 1538 O O . LEU A 1 192 ? 8.541 -10.896 5.027 1.00 73.00 192 LEU A O 1
ATOM 1542 N N . ASN A 1 193 ? 8.149 -12.349 6.678 1.00 61.06 193 ASN A N 1
ATOM 1543 C CA . ASN A 1 193 ? 9.244 -11.921 7.559 1.00 61.06 193 ASN A CA 1
ATOM 1544 C C . ASN A 1 193 ? 10.628 -12.481 7.173 1.00 61.06 193 ASN A C 1
ATOM 1546 O O . ASN A 1 193 ? 11.415 -12.879 8.032 1.00 61.06 193 ASN A O 1
ATOM 1550 N N . GLY A 1 194 ? 10.976 -12.448 5.885 1.00 50.97 194 GLY A N 1
ATOM 1551 C CA . GLY A 1 194 ? 12.356 -12.667 5.425 1.00 50.97 194 GLY A CA 1
ATOM 1552 C C . GLY A 1 194 ? 13.310 -11.487 5.686 1.00 50.97 194 GLY A C 1
ATOM 1553 O O . GLY A 1 194 ? 14.452 -11.528 5.231 1.00 50.97 194 GLY A O 1
ATOM 1554 N N . LEU A 1 195 ? 12.857 -10.427 6.370 1.00 40.84 195 LEU A N 1
ATOM 1555 C CA . LEU A 1 195 ? 13.541 -9.128 6.476 1.00 40.84 195 LEU A CA 1
ATOM 1556 C C . LEU A 1 195 ? 13.604 -8.551 7.908 1.00 40.84 195 LEU A C 1
ATOM 1558 O O . LEU A 1 195 ? 13.404 -7.350 8.097 1.00 40.84 195 LEU A O 1
ATOM 1562 N N . TYR A 1 196 ? 13.940 -9.372 8.909 1.00 38.62 196 TYR A N 1
ATOM 1563 C CA . TYR A 1 196 ? 14.422 -8.875 10.210 1.00 38.62 196 TYR A CA 1
ATOM 1564 C C . TYR A 1 196 ? 15.798 -9.436 10.568 1.00 38.62 196 TYR A C 1
ATOM 1566 O O . TYR A 1 196 ? 15.980 -10.672 10.485 1.00 38.62 196 TYR A O 1
#

pLDDT: mean 79.68, std 18.25, range [38.62, 98.25]

Secondary structure (DSSP, 8-state):
--PPP--SSTTSSHHHHHHHHHHHHHHHHHHHHHHHHHHHHHSS-HHHHHHHHHHHHHHHHTSPPPHHHHHHHH-TT---EE-TTSSEE--S--HHHHHHHHHTTTTB-HHHHHHHHHHHTTTHHHHHHHTT---EEEEEEEEE-SSTTEEEEEEEEE-SSS-EEEEEEEEEE-TTS-EEEEEEEEE--GGG----

Foldseek 3Di:
DDDDDDDPPPPPPPVPPVVVVVVVVVVVVVCVVLVVVVVVLPPDDLVVNQVVLVVLVVQCQQFAADPQLVCQCPPPQNDQDADPVRATDLPDPGSNSVVLCSRAVLAADPQCSRVCCVPGVCANHVLCHVVVFGKDWPDKDWADDPDPQKIKIKTWIDRVPPDIWIWIWMWGADSSNHTHDIDTDDTPNVVRPPDD

Organism: NCBI:txid306541

Radius of gyration: 22.62 Å; Cα contacts (8 Å, |Δi|>4): 262; chains: 1; bounding box: 41×40×91 Å